Protein AF-A0A078GWY7-F1 (afdb_monomer_lite)

Foldseek 3Di:
DLKDWAKAACVVNNRLDIDIDIFAGDPHNVQNVVCRVPVVVVVVVCVVVCPDPPPPQPDDDPLQCQQVVLVWHWDADPNAIAINVHHRDQEGGDPPVCCSRHHPDDGDDDDDDDPVCFKDKDKDVLQPVQAPPVRLCVLQVVLSPDDDPVSNVVSQVVSNVNSVVSPRPGDMDMDMGGNVSND

pLDDT: mean 90.13, std 12.3, range [44.22, 98.56]

Radius of gyration: 18.03 Å; chains: 1; bounding box: 41×31×51 Å

Organism: Brassica napus (NCBI:txid3708)

Sequence (183 aa):
MEDRFSAITNLEGDRKHAIFGVYDGHGGVNASEFAAKNLDKNVLKEVVDAAFLKGKDRGRHDERTRIETTGGYVDTFRGVWRIQGSLAVSRGIGDAHFKKWVIAEPETKTLRIDEEHEFLILASDGLWDKVSNQEAVDIARPFCLGDEKNTLLLACKKLVNLSVSRGSSDDISVMLIPLRQFI

InterPro domains:
  IPR000222 PPM-type phosphatase, divalent cation binding [PS01032] (19-27)
  IPR001932 PPM-type phosphatase-like domain [PF00481] (61-172)
  IPR001932 PPM-type phosphatase-like domain [PS51746] (1-179)
  IPR001932 PPM-type phosphatase-like domain [SM00332] (1-177)
  IPR001932 PPM-type phosphatase-like domain [cd00143] (1-179)
  IPR015655 Protein phosphatase 2C [PTHR47992] (60-178)
  IPR036457 PPM-type phosphatase-like domain superfamily [G3DSA:3.60.40.10] (1-58)
  IPR036457 PPM-type phosphatase-like domain superfamily [G3DSA:3.60.40.10] (59-182)
  IPR036457 PPM-type phosphatase-like domain superfamily [SSF81606] (1-180)

Structure (mmCIF, N/CA/C/O backbone):
data_AF-A0A078GWY7-F1
#
_entry.id   AF-A0A078GWY7-F1
#
loop_
_atom_site.group_PDB
_atom_site.id
_atom_site.type_symbol
_atom_site.label_atom_id
_atom_site.label_alt_id
_atom_site.label_comp_id
_atom_site.label_asym_id
_atom_site.label_entity_id
_atom_site.label_seq_id
_atom_site.pdbx_PDB_ins_code
_atom_site.Cartn_x
_atom_site.Cartn_y
_atom_site.Cartn_z
_atom_site.occupancy
_atom_site.B_iso_or_equiv
_atom_site.auth_seq_id
_atom_site.auth_comp_id
_atom_site.auth_asym_id
_atom_site.auth_atom_id
_atom_site.pdbx_PDB_model_num
ATOM 1 N N . MET A 1 1 ? 13.930 6.062 4.180 1.00 88.56 1 MET A N 1
ATOM 2 C CA . MET A 1 1 ? 12.563 6.501 4.504 1.00 88.56 1 MET A CA 1
ATOM 3 C C . MET A 1 1 ? 11.921 7.303 3.387 1.00 88.56 1 MET A C 1
ATOM 5 O O . MET A 1 1 ? 11.763 8.525 3.464 1.00 88.56 1 MET A O 1
ATOM 9 N N . GLU A 1 2 ? 11.534 6.571 2.347 1.00 97.12 2 GLU A N 1
ATOM 10 C CA . GLU A 1 2 ? 10.701 7.005 1.224 1.00 97.12 2 GLU A CA 1
ATOM 11 C C . GLU A 1 2 ? 9.212 6.744 1.484 1.00 97.12 2 GLU A C 1
ATOM 13 O O . GLU A 1 2 ? 8.376 7.492 0.977 1.00 97.12 2 GLU A O 1
ATOM 18 N N . ASP A 1 3 ? 8.896 5.809 2.383 1.00 98.19 3 ASP A N 1
ATOM 19 C CA . ASP A 1 3 ? 7.555 5.580 2.918 1.00 98.19 3 ASP A CA 1
ATOM 20 C C . ASP A 1 3 ? 6.886 6.849 3.459 1.00 98.19 3 ASP A C 1
ATOM 22 O O . ASP A 1 3 ? 7.496 7.669 4.160 1.00 98.19 3 ASP A O 1
ATOM 26 N N . ARG A 1 4 ? 5.587 6.988 3.199 1.00 98.25 4 ARG A N 1
ATOM 27 C CA . ARG A 1 4 ? 4.709 7.998 3.807 1.00 98.25 4 ARG A CA 1
ATOM 28 C C . ARG A 1 4 ? 3.393 7.361 4.237 1.00 98.25 4 ARG A C 1
ATOM 30 O O . ARG A 1 4 ? 3.031 6.276 3.800 1.00 98.25 4 ARG A O 1
ATOM 37 N N . PHE A 1 5 ? 2.638 8.060 5.073 1.00 97.50 5 PHE A N 1
ATOM 38 C CA . PHE A 1 5 ? 1.294 7.646 5.465 1.00 97.50 5 PHE A CA 1
ATOM 39 C C . PHE A 1 5 ? 0.380 8.862 5.622 1.00 97.50 5 PHE A C 1
ATOM 41 O O . PHE A 1 5 ? 0.848 9.984 5.824 1.00 97.50 5 PHE A O 1
ATOM 48 N N . SER A 1 6 ? -0.928 8.635 5.552 1.00 97.06 6 SER A N 1
ATOM 49 C CA . SER A 1 6 ? -1.950 9.621 5.899 1.00 97.06 6 SER A CA 1
ATOM 50 C C . SER A 1 6 ? -3.095 8.954 6.658 1.00 97.06 6 SER A C 1
ATOM 52 O O . SER A 1 6 ? -3.432 7.796 6.418 1.00 97.06 6 SER A O 1
ATOM 54 N N . ALA A 1 7 ? -3.672 9.675 7.615 1.00 94.94 7 ALA A N 1
ATOM 55 C CA . ALA A 1 7 ? -4.820 9.220 8.386 1.00 94.94 7 ALA A CA 1
ATOM 56 C C . ALA A 1 7 ? -5.719 10.419 8.684 1.00 94.94 7 ALA A C 1
ATOM 58 O O . ALA A 1 7 ? -5.307 11.361 9.362 1.00 94.94 7 ALA A O 1
ATOM 59 N N . ILE A 1 8 ? -6.938 10.378 8.164 1.00 92.69 8 ILE A N 1
ATOM 60 C CA . ILE A 1 8 ? -7.966 11.396 8.356 1.00 92.69 8 ILE A CA 1
ATOM 61 C C . ILE A 1 8 ? -9.169 10.690 8.938 1.00 92.69 8 ILE A C 1
ATOM 63 O O . ILE A 1 8 ? -9.741 9.801 8.317 1.00 92.69 8 ILE A O 1
ATOM 67 N N . THR A 1 9 ? -9.539 11.078 10.146 1.00 91.25 9 THR A N 1
ATOM 68 C CA . THR A 1 9 ? -10.716 10.568 10.842 1.00 91.25 9 THR A CA 1
ATOM 69 C C . THR A 1 9 ? -11.723 11.692 11.014 1.00 91.25 9 THR A C 1
ATOM 71 O O . THR A 1 9 ? -11.363 12.868 10.923 1.00 91.25 9 THR A O 1
ATOM 74 N N . ASN A 1 10 ? -12.979 11.340 11.296 1.00 87.50 10 ASN A N 1
ATOM 75 C CA . ASN A 1 10 ? -14.046 12.319 11.500 1.00 87.50 10 ASN A CA 1
ATOM 76 C C . ASN A 1 10 ? -14.241 13.233 10.278 1.00 87.50 10 ASN A C 1
ATOM 78 O O . ASN A 1 10 ? -14.319 14.461 10.393 1.00 87.50 10 ASN A O 1
ATOM 82 N N . LEU A 1 11 ? -14.245 12.616 9.100 1.00 85.56 11 LEU A N 1
ATOM 83 C CA . LEU A 1 11 ? -14.377 13.305 7.830 1.00 85.56 11 LEU A CA 1
ATOM 84 C C . LEU A 1 11 ? -15.707 14.072 7.779 1.00 85.56 11 LEU A C 1
ATOM 86 O O . LEU A 1 11 ? -16.753 13.512 8.090 1.00 85.56 11 LEU A O 1
ATOM 90 N N . GLU A 1 12 ? -15.655 15.358 7.417 1.00 83.44 12 GLU A N 1
ATOM 91 C CA . GLU A 1 12 ? -16.827 16.254 7.377 1.00 83.44 12 GLU A CA 1
ATOM 92 C C . GLU A 1 12 ? -17.644 16.286 8.688 1.00 83.44 12 GLU A C 1
ATOM 94 O O . GLU A 1 12 ? -18.817 16.648 8.703 1.00 83.44 12 GLU A O 1
ATOM 99 N N . GLY A 1 13 ? -17.016 15.947 9.822 1.00 84.75 13 GLY A N 1
ATOM 100 C CA . GLY A 1 13 ? -17.676 15.890 11.128 1.00 84.75 13 GLY A CA 1
ATOM 101 C C . GLY A 1 13 ? -18.350 14.553 11.451 1.00 84.75 13 GLY A C 1
ATOM 102 O O . GLY A 1 13 ? -18.906 14.422 12.543 1.00 84.75 13 GLY A O 1
ATOM 103 N N . ASP A 1 14 ? -18.279 13.565 10.556 1.00 85.94 14 ASP A N 1
ATOM 104 C CA . ASP A 1 14 ? -18.816 12.227 10.780 1.00 85.94 14 ASP A CA 1
ATOM 105 C C . ASP A 1 14 ? -17.722 11.249 11.223 1.00 85.94 14 ASP A C 1
ATOM 107 O O . ASP A 1 14 ? -16.815 10.884 10.471 1.00 85.94 14 ASP A O 1
ATOM 111 N N . ARG A 1 15 ? -17.838 10.769 12.464 1.00 87.19 15 AR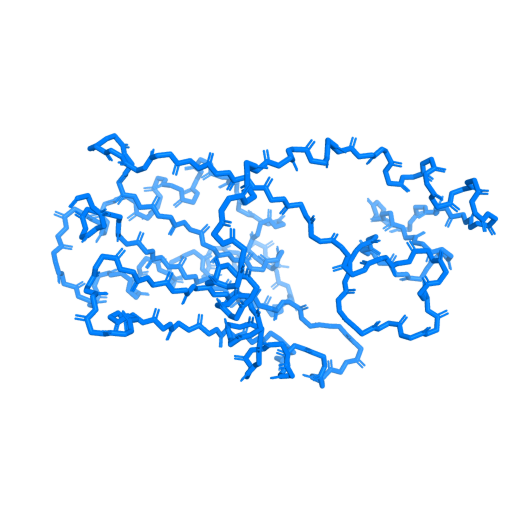G A N 1
ATOM 112 C CA . ARG A 1 15 ? -16.912 9.800 13.067 1.00 87.19 15 ARG A CA 1
ATOM 113 C C . ARG A 1 15 ? -16.925 8.439 12.375 1.00 87.19 15 ARG A C 1
ATOM 115 O O . ARG A 1 15 ? -15.960 7.696 12.540 1.00 87.19 15 ARG A O 1
ATOM 122 N N . LYS A 1 16 ? -17.971 8.126 11.604 1.00 88.44 16 LY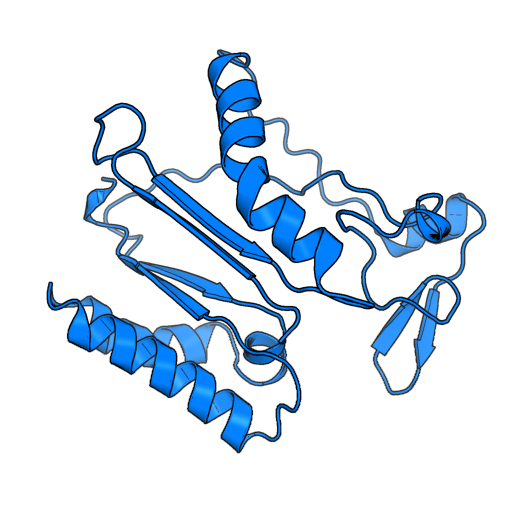S A N 1
ATOM 123 C CA . LYS A 1 16 ? -18.069 6.896 10.811 1.00 88.44 16 LYS A CA 1
ATOM 124 C C . LYS A 1 16 ? -17.342 6.982 9.467 1.00 88.44 16 LYS A C 1
ATOM 126 O O . LYS A 1 16 ? -17.196 5.963 8.799 1.00 88.44 16 LYS A O 1
ATOM 131 N N . HIS A 1 17 ? -16.837 8.155 9.087 1.00 89.62 17 HIS A N 1
ATOM 132 C CA . HIS A 1 17 ? -16.083 8.339 7.854 1.00 89.62 17 HIS A CA 1
ATOM 133 C C . HIS A 1 17 ? -14.611 8.665 8.139 1.00 89.62 17 HIS A C 1
ATOM 135 O O . HIS A 1 17 ? -14.271 9.563 8.919 1.00 89.62 17 HIS A O 1
ATOM 141 N N . ALA A 1 18 ? -13.717 7.916 7.494 1.00 92.94 18 ALA A N 1
ATOM 142 C CA . ALA A 1 18 ? -12.274 8.075 7.613 1.00 92.94 18 ALA A CA 1
ATOM 143 C C . ALA A 1 18 ? -11.552 7.613 6.339 1.00 92.94 18 ALA A C 1
ATOM 145 O O . ALA A 1 18 ? -12.050 6.758 5.607 1.00 92.94 18 ALA A O 1
ATOM 146 N N . ILE A 1 19 ? -10.359 8.160 6.103 1.00 94.38 19 ILE A N 1
ATOM 147 C CA . ILE A 1 19 ? -9.435 7.745 5.045 1.00 94.38 19 ILE A CA 1
ATOM 148 C C . ILE A 1 19 ? -8.078 7.451 5.668 1.00 94.38 19 ILE A C 1
ATOM 150 O O . ILE A 1 19 ? -7.529 8.259 6.416 1.00 94.38 19 ILE A O 1
ATOM 154 N N . PHE A 1 20 ? -7.519 6.303 5.306 1.00 96.25 20 PHE A N 1
ATOM 155 C CA . PHE A 1 20 ? -6.205 5.851 5.734 1.00 96.25 20 PHE A CA 1
ATOM 156 C C . PHE A 1 20 ? -5.383 5.469 4.504 1.00 96.25 20 PHE A C 1
ATOM 158 O O . PHE A 1 20 ? -5.920 4.885 3.563 1.00 96.25 20 PHE A O 1
ATOM 165 N N . GLY A 1 21 ? -4.091 5.786 4.506 1.00 97.19 21 GLY A N 1
ATOM 166 C CA . GLY A 1 21 ? -3.184 5.467 3.409 1.00 97.19 21 GLY A CA 1
ATOM 167 C C . GLY A 1 21 ? -1.768 5.188 3.896 1.00 97.19 21 GLY A C 1
ATOM 168 O O . GLY A 1 21 ? -1.261 5.879 4.780 1.00 97.19 21 GLY A O 1
ATOM 169 N N . VAL A 1 22 ? -1.136 4.184 3.292 1.00 98.19 22 VAL A N 1
ATOM 170 C CA . VAL A 1 22 ? 0.303 3.908 3.366 1.00 98.19 22 VAL A CA 1
ATOM 171 C C . VAL A 1 22 ? 0.835 4.007 1.939 1.00 98.19 22 VAL A C 1
ATOM 173 O O . VAL A 1 22 ? 0.213 3.486 1.015 1.00 98.19 22 VAL A O 1
ATOM 176 N N . TYR A 1 23 ? 1.937 4.726 1.760 1.00 97.94 23 TYR A N 1
ATOM 177 C CA . TYR A 1 23 ? 2.515 5.052 0.462 1.00 97.94 23 TYR A CA 1
ATOM 178 C C . TYR A 1 23 ? 3.968 4.613 0.457 1.00 97.94 23 TYR A C 1
ATOM 180 O O . TYR A 1 23 ? 4.822 5.303 1.012 1.00 97.94 23 TYR A O 1
ATOM 188 N N . ASP A 1 24 ? 4.199 3.472 -0.171 1.00 98.12 24 ASP A N 1
ATOM 189 C CA . ASP A 1 24 ? 5.514 2.891 -0.394 1.00 98.12 24 ASP A CA 1
ATOM 190 C C . ASP A 1 24 ? 6.205 3.636 -1.543 1.00 98.12 24 ASP A C 1
ATOM 192 O O . ASP A 1 24 ? 5.657 3.747 -2.646 1.00 98.12 24 ASP A O 1
ATOM 196 N N . GLY A 1 25 ? 7.317 4.298 -1.236 1.00 97.44 25 GLY A N 1
ATOM 197 C CA . GLY A 1 25 ? 8.007 5.187 -2.166 1.00 97.44 25 GLY A CA 1
ATOM 198 C C . GLY A 1 25 ? 9.242 4.524 -2.754 1.00 97.44 25 GLY A C 1
ATOM 199 O O . GLY A 1 25 ? 9.986 3.873 -2.035 1.00 97.44 25 GLY A O 1
ATOM 200 N N . HIS A 1 26 ? 9.514 4.764 -4.038 1.00 95.81 26 HIS A N 1
ATOM 201 C CA . HIS A 1 26 ? 10.753 4.325 -4.677 1.00 95.81 26 HIS A CA 1
ATOM 202 C C . HIS A 1 26 ? 11.370 5.423 -5.547 1.00 95.81 26 HIS A C 1
ATOM 204 O O . HIS A 1 26 ? 10.675 6.205 -6.201 1.00 95.81 26 HIS A O 1
ATOM 210 N N . GLY A 1 27 ? 12.703 5.444 -5.619 1.00 94.94 27 GLY A N 1
ATOM 211 C CA . GLY A 1 27 ? 13.440 6.358 -6.499 1.00 94.94 27 GLY A CA 1
ATOM 212 C C . GLY A 1 27 ? 13.347 7.827 -6.069 1.00 94.94 27 GLY A C 1
ATOM 213 O O . GLY A 1 27 ? 13.483 8.725 -6.905 1.00 94.94 27 GLY A O 1
ATOM 214 N N . GLY A 1 28 ? 13.112 8.071 -4.780 1.00 96.44 28 GLY A N 1
ATOM 215 C CA . GLY A 1 28 ? 12.915 9.385 -4.181 1.00 96.44 28 GLY A CA 1
ATOM 216 C C . GLY A 1 28 ? 11.569 9.519 -3.464 1.00 96.44 28 GLY A C 1
ATOM 217 O O . GLY A 1 28 ? 10.588 8.844 -3.753 1.00 96.44 28 GLY A O 1
ATOM 218 N N . VAL A 1 29 ? 11.485 10.494 -2.558 1.00 97.62 29 VAL A N 1
ATOM 219 C CA . VAL A 1 29 ? 10.317 10.680 -1.674 1.00 97.62 29 VAL A CA 1
ATOM 220 C C . VAL A 1 29 ? 9.145 11.444 -2.304 1.00 97.62 29 VAL A C 1
ATOM 222 O O . VAL A 1 29 ? 8.071 11.546 -1.717 1.00 97.62 29 VAL A O 1
ATOM 225 N N . ASN A 1 30 ? 9.344 12.046 -3.478 1.00 97.75 30 ASN A N 1
ATOM 226 C CA . ASN A 1 30 ? 8.423 13.057 -4.008 1.00 97.75 30 ASN A CA 1
ATOM 227 C C . ASN A 1 30 ? 7.030 12.491 -4.323 1.00 97.75 30 ASN A C 1
ATOM 229 O O . ASN A 1 30 ? 6.027 13.157 -4.067 1.00 97.75 30 ASN A O 1
ATOM 233 N N . ALA A 1 31 ? 6.956 11.281 -4.887 1.00 97.25 31 ALA A N 1
ATOM 234 C CA . ALA A 1 31 ? 5.685 10.671 -5.274 1.00 97.25 31 ALA A CA 1
ATOM 235 C C . ALA A 1 31 ? 4.858 10.254 -4.048 1.00 97.25 31 ALA A C 1
ATOM 237 O O . ALA A 1 31 ? 3.682 10.612 -3.961 1.00 97.25 31 ALA A O 1
ATOM 238 N N . SER A 1 32 ? 5.478 9.567 -3.083 1.00 98.12 32 SER A N 1
ATOM 239 C CA . SER A 1 32 ? 4.829 9.154 -1.833 1.00 98.12 32 SER A CA 1
ATOM 240 C C . SER A 1 32 ? 4.417 10.362 -0.986 1.00 98.12 32 SER A C 1
ATOM 242 O O . SER A 1 32 ? 3.314 10.392 -0.441 1.00 98.12 32 SER A O 1
ATOM 244 N N . GLU A 1 33 ? 5.241 11.414 -0.931 1.00 98.19 33 GLU A N 1
ATOM 245 C CA . GLU A 1 33 ? 4.914 12.651 -0.217 1.00 98.19 33 GLU A CA 1
ATOM 246 C C . GLU A 1 33 ? 3.768 13.423 -0.877 1.00 98.19 33 GLU A C 1
ATOM 248 O O . GLU A 1 33 ? 2.878 13.925 -0.184 1.00 98.19 33 GLU A O 1
ATOM 253 N N . PHE A 1 34 ? 3.749 13.503 -2.209 1.00 97.56 34 PHE A N 1
ATOM 254 C CA . PHE A 1 34 ? 2.635 14.112 -2.928 1.00 97.56 34 PHE A CA 1
ATOM 255 C C . PHE A 1 34 ? 1.340 13.316 -2.727 1.00 97.56 34 PHE A C 1
ATOM 257 O O . PHE A 1 34 ? 0.297 13.920 -2.470 1.00 97.56 34 PHE A O 1
ATOM 264 N N . ALA A 1 35 ? 1.397 11.983 -2.798 1.00 97.50 35 ALA A N 1
ATOM 265 C CA . ALA A 1 35 ? 0.241 11.120 -2.579 1.00 97.50 35 ALA A CA 1
ATOM 266 C C . ALA A 1 35 ? -0.322 11.285 -1.158 1.00 97.50 35 ALA A C 1
ATOM 268 O O . ALA A 1 35 ? -1.509 11.565 -1.007 1.00 97.50 35 AL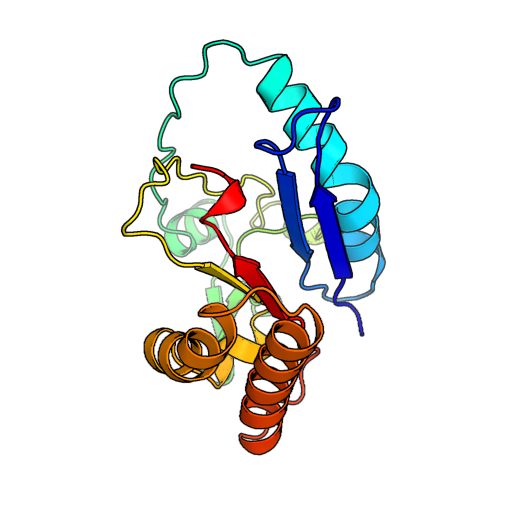A A O 1
ATOM 269 N N . ALA A 1 36 ? 0.531 11.252 -0.130 1.00 97.38 36 ALA A N 1
ATOM 270 C CA . ALA A 1 36 ? 0.113 11.403 1.264 1.00 97.38 36 ALA A CA 1
ATOM 271 C C . ALA A 1 36 ? -0.573 12.744 1.580 1.00 97.38 36 ALA A C 1
ATOM 273 O O . ALA A 1 36 ? -1.394 12.810 2.492 1.00 97.38 36 ALA A O 1
ATOM 274 N N . LYS A 1 37 ? -0.248 13.812 0.840 1.00 96.75 37 LYS A N 1
ATOM 275 C CA . LYS A 1 37 ? -0.808 15.161 1.050 1.00 96.75 37 LYS A CA 1
ATOM 276 C C . LYS A 1 37 ? -2.102 15.446 0.277 1.00 96.75 37 LYS A C 1
ATOM 278 O O . LYS A 1 37 ? -2.770 16.445 0.583 1.00 96.75 37 LYS A O 1
ATOM 283 N N . ASN A 1 38 ? -2.384 14.671 -0.773 1.00 95.94 38 ASN A N 1
ATOM 284 C CA . ASN A 1 38 ? -3.399 15.028 -1.769 1.00 95.94 38 ASN A CA 1
ATOM 285 C C . ASN A 1 38 ? -4.365 13.897 -2.139 1.00 95.94 38 ASN A C 1
ATOM 287 O O . ASN A 1 38 ? -5.458 14.195 -2.623 1.00 95.94 38 ASN A O 1
ATOM 291 N N . LEU A 1 39 ? -3.981 12.623 -1.994 1.00 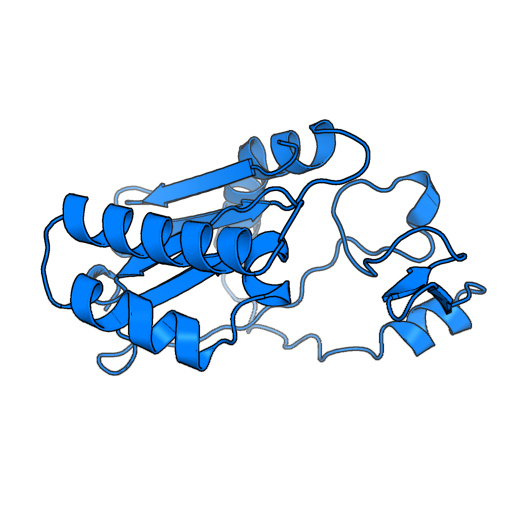94.12 39 LEU A N 1
ATOM 292 C CA . LEU A 1 39 ? -4.796 11.519 -2.502 1.00 94.12 39 LEU A CA 1
ATOM 293 C C . LEU A 1 39 ? -6.126 11.405 -1.758 1.00 94.12 39 LEU A C 1
ATOM 295 O O . LEU A 1 39 ? -7.151 11.194 -2.390 1.00 94.12 39 LEU A O 1
ATOM 299 N N . ASP A 1 40 ? -6.113 11.618 -0.448 1.00 91.19 40 ASP A N 1
ATOM 300 C CA . ASP A 1 40 ? -7.295 11.738 0.400 1.00 91.19 40 ASP A CA 1
ATOM 301 C C . ASP A 1 40 ? -8.320 12.722 -0.184 1.00 91.19 40 ASP A C 1
ATOM 303 O O . ASP A 1 40 ? -9.458 12.346 -0.443 1.00 91.19 40 ASP A O 1
ATOM 307 N N . LYS A 1 41 ? -7.904 13.956 -0.486 1.00 89.81 41 LYS A N 1
ATOM 308 C CA . LYS A 1 41 ? -8.784 15.009 -1.020 1.00 89.81 41 LYS A CA 1
ATOM 309 C C . LYS A 1 41 ? -9.310 14.658 -2.403 1.00 89.81 41 LYS A C 1
ATOM 311 O O . LYS A 1 41 ? -10.471 14.922 -2.702 1.00 89.81 41 LYS A O 1
ATOM 316 N N . ASN A 1 42 ? -8.462 14.066 -3.240 1.00 90.56 42 ASN A N 1
ATOM 317 C CA . ASN A 1 42 ? -8.838 13.668 -4.592 1.00 90.56 42 ASN A CA 1
ATOM 318 C C . ASN A 1 42 ? -9.849 12.518 -4.567 1.00 90.56 42 ASN A C 1
ATOM 320 O O . ASN A 1 42 ? -10.846 12.577 -5.276 1.00 90.56 42 ASN A O 1
ATOM 324 N N . VAL A 1 43 ? -9.627 11.507 -3.721 1.00 88.00 43 VAL A N 1
ATOM 325 C CA . VAL A 1 43 ? -10.564 10.393 -3.533 1.00 88.00 43 VAL A CA 1
ATOM 326 C C . VAL A 1 43 ? -11.887 10.903 -2.982 1.00 88.00 43 VAL A C 1
ATOM 328 O O . VAL A 1 43 ? -12.929 10.527 -3.498 1.00 88.00 43 VAL A O 1
ATOM 331 N N . LEU A 1 44 ? -11.864 11.787 -1.983 1.00 84.38 44 LEU A N 1
ATOM 332 C CA . LEU A 1 44 ? -13.080 12.386 -1.431 1.00 84.38 44 LEU A CA 1
ATOM 333 C C . LEU A 1 44 ? -13.879 13.125 -2.480 1.00 84.38 44 LEU A C 1
ATOM 335 O O . LEU A 1 44 ? -15.073 12.887 -2.609 1.00 84.38 44 LEU A O 1
ATOM 339 N N . LYS A 1 45 ? -13.210 13.986 -3.245 1.00 83.94 45 LYS A N 1
ATOM 340 C CA . LYS A 1 45 ? -13.846 14.721 -4.325 1.00 83.94 45 LYS A CA 1
ATOM 341 C C . LYS A 1 45 ? -14.507 13.764 -5.314 1.00 83.94 45 LYS A C 1
ATOM 343 O O . LYS A 1 45 ? -15.685 13.917 -5.590 1.00 83.94 45 LYS A O 1
ATOM 348 N N . GLU A 1 46 ? -13.790 12.741 -5.774 1.00 80.44 46 GLU A N 1
ATOM 349 C CA . GLU A 1 46 ? -14.342 11.757 -6.709 1.00 80.44 46 GLU A CA 1
ATOM 350 C C . GLU A 1 46 ? -15.488 10.941 -6.098 1.00 80.44 46 GLU A C 1
ATOM 352 O O . GLU A 1 46 ? -16.472 10.693 -6.776 1.00 80.44 46 GLU A O 1
ATOM 357 N N . VAL A 1 47 ? -15.412 10.537 -4.828 1.00 74.62 47 VAL A N 1
ATOM 358 C CA . VAL A 1 47 ? -16.465 9.747 -4.164 1.00 74.62 47 VAL A CA 1
ATOM 359 C C . VAL A 1 47 ? -17.717 10.587 -3.883 1.00 74.62 47 VAL A C 1
ATOM 361 O O . VAL A 1 47 ? -18.828 10.081 -4.033 1.00 74.62 47 VAL A O 1
ATOM 364 N N . VAL A 1 48 ? -17.551 11.860 -3.509 1.00 67.94 48 VAL A N 1
ATOM 365 C CA . VAL A 1 48 ? -18.649 12.815 -3.278 1.00 67.94 48 VAL A CA 1
ATOM 366 C C . VAL A 1 48 ? -19.297 13.228 -4.602 1.00 67.94 48 VAL A C 1
ATOM 368 O O . VAL A 1 48 ? -20.525 13.225 -4.707 1.00 67.94 48 VAL A O 1
ATOM 371 N N . ASP A 1 49 ? -18.494 13.512 -5.630 1.00 60.84 49 ASP A N 1
ATOM 372 C CA . ASP A 1 49 ? -18.976 13.849 -6.975 1.00 60.84 49 ASP A CA 1
ATOM 373 C C . ASP A 1 49 ? -19.626 12.625 -7.657 1.00 60.84 49 ASP A C 1
ATOM 375 O O . ASP A 1 49 ? -20.569 12.766 -8.440 1.00 60.84 49 ASP A O 1
ATOM 379 N N . ALA A 1 50 ? -19.183 11.407 -7.322 1.00 54.94 50 ALA A N 1
ATOM 380 C CA . ALA A 1 50 ? -19.704 10.142 -7.837 1.00 54.94 50 ALA A CA 1
ATOM 381 C C . ALA A 1 50 ? -20.827 9.523 -6.991 1.00 54.94 50 ALA A C 1
ATOM 383 O O . ALA A 1 50 ? -20.926 8.289 -6.902 1.00 54.94 50 ALA A O 1
ATOM 384 N N . ALA A 1 51 ? -21.729 10.340 -6.436 1.00 44.94 51 ALA A N 1
ATOM 385 C CA . ALA A 1 51 ? -23.049 9.846 -6.057 1.00 44.94 51 ALA A CA 1
ATOM 386 C C . ALA A 1 51 ? -23.594 8.999 -7.231 1.00 44.94 51 ALA A C 1
ATOM 388 O O . ALA A 1 51 ? -23.853 9.535 -8.303 1.00 44.94 51 ALA A O 1
ATOM 389 N N . PHE A 1 52 ? -23.711 7.676 -7.040 1.00 44.91 52 PHE A N 1
ATOM 390 C CA . PHE A 1 52 ? -24.097 6.643 -8.026 1.00 44.91 52 PHE A CA 1
ATOM 391 C C . PHE A 1 52 ? -23.043 5.905 -8.878 1.00 44.91 52 PHE A C 1
ATOM 393 O O . PHE A 1 52 ? -23.438 5.168 -9.788 1.00 44.91 52 PHE A O 1
ATOM 400 N N . LEU A 1 53 ? -21.744 5.903 -8.565 1.00 44.22 53 LEU A N 1
ATOM 401 C CA . LEU A 1 53 ? -20.904 4.817 -9.096 1.00 44.22 53 LEU A CA 1
ATOM 402 C C . LEU A 1 53 ? -21.118 3.543 -8.269 1.00 44.22 53 LEU A C 1
ATOM 404 O O . LEU A 1 53 ? -20.423 3.282 -7.292 1.00 44.22 53 LEU A O 1
ATOM 408 N N . LYS A 1 54 ? -22.079 2.708 -8.707 1.00 47.84 54 LYS A N 1
ATOM 409 C CA . LYS A 1 54 ? -22.019 1.254 -8.477 1.00 47.84 54 LYS A CA 1
ATOM 410 C C . LYS A 1 54 ? -20.570 0.853 -8.720 1.00 47.84 54 LYS A C 1
ATOM 412 O O . LYS A 1 54 ? -20.118 1.000 -9.856 1.00 47.84 54 LYS A O 1
ATOM 417 N N . GLY A 1 55 ? -19.865 0.423 -7.671 1.00 47.69 55 GLY A N 1
ATOM 418 C CA . GLY A 1 55 ? -18.477 -0.014 -7.746 1.00 47.69 55 GLY A CA 1
ATOM 419 C C . GLY A 1 55 ? -18.346 -1.009 -8.886 1.00 47.69 55 GLY A C 1
ATOM 420 O O . GLY A 1 55 ? -18.753 -2.164 -8.770 1.00 47.69 55 GLY A O 1
ATOM 421 N N . LYS A 1 56 ? -17.887 -0.527 -10.040 1.00 46.16 56 LYS A N 1
ATOM 422 C CA . LYS A 1 56 ? -17.614 -1.384 -11.174 1.00 46.16 56 LYS A CA 1
ATOM 423 C C . LYS A 1 56 ? -16.314 -2.043 -10.786 1.00 46.16 56 LYS A C 1
ATOM 425 O O . LYS A 1 56 ? -15.277 -1.397 -10.878 1.00 46.16 56 LYS A O 1
ATOM 430 N N . ASP A 1 57 ? -16.409 -3.268 -10.287 1.00 52.09 57 ASP A N 1
ATOM 431 C CA . ASP A 1 57 ? -15.268 -4.156 -10.136 1.00 52.09 57 ASP A CA 1
ATOM 432 C C . ASP A 1 57 ? -14.575 -4.210 -11.504 1.00 52.09 57 ASP A C 1
ATOM 434 O O . ASP A 1 57 ? -15.049 -4.841 -12.458 1.00 52.09 57 ASP A O 1
ATOM 438 N N . ARG A 1 58 ? -13.533 -3.389 -11.666 1.00 53.94 58 ARG A N 1
ATOM 439 C CA . ARG A 1 58 ? -12.693 -3.374 -12.859 1.00 53.94 58 ARG A CA 1
ATOM 440 C C . ARG A 1 58 ? -11.750 -4.540 -12.648 1.00 53.94 58 ARG A C 1
ATOM 442 O O . ARG A 1 58 ? -10.630 -4.345 -12.187 1.00 53.94 58 ARG A O 1
ATOM 449 N N . GLY A 1 59 ? -12.283 -5.736 -12.908 1.00 50.38 59 GLY A N 1
ATOM 450 C CA . GLY A 1 59 ? -11.656 -7.007 -12.580 1.00 50.38 59 GLY A CA 1
ATOM 451 C C . GLY A 1 59 ? -10.165 -7.020 -12.894 1.00 50.38 59 GLY A C 1
ATOM 452 O O . GLY A 1 59 ? -9.694 -6.388 -13.847 1.00 50.38 59 GLY A O 1
ATOM 453 N N . ARG A 1 60 ? -9.414 -7.734 -12.059 1.00 60.75 60 ARG A N 1
ATOM 454 C CA . ARG A 1 60 ? -7.959 -7.826 -12.138 1.00 60.75 60 ARG A CA 1
ATOM 455 C C . ARG A 1 60 ? -7.524 -8.261 -13.537 1.00 60.75 60 ARG A C 1
ATOM 457 O O . ARG A 1 60 ? -7.719 -9.406 -13.936 1.00 60.75 60 ARG A O 1
ATOM 464 N N . HIS A 1 61 ? -6.934 -7.333 -14.283 1.00 69.06 61 HIS A N 1
ATOM 465 C CA . HIS A 1 61 ? -6.276 -7.661 -15.538 1.00 69.06 61 HIS A CA 1
ATOM 466 C C . HIS A 1 61 ? -4.964 -8.372 -15.208 1.00 69.06 61 HIS A C 1
ATOM 468 O O . HIS A 1 61 ? -4.301 -8.031 -14.226 1.00 69.06 61 HIS A O 1
ATOM 474 N N . ASP A 1 62 ? -4.583 -9.356 -16.020 1.00 88.44 62 ASP A N 1
ATOM 475 C CA . ASP A 1 62 ? -3.255 -9.943 -15.901 1.00 88.44 62 ASP A CA 1
ATOM 476 C C . ASP A 1 62 ? -2.211 -8.875 -16.258 1.00 88.44 62 ASP A C 1
ATOM 478 O O . ASP A 1 62 ? -2.086 -8.440 -17.407 1.00 88.44 62 ASP A O 1
ATOM 482 N N . GLU A 1 63 ? -1.507 -8.390 -15.234 1.00 92.62 63 GLU A N 1
ATOM 483 C CA . GLU A 1 63 ? -0.588 -7.260 -15.354 1.00 92.62 63 GLU A CA 1
ATOM 484 C C . GLU A 1 63 ? 0.532 -7.564 -16.349 1.00 92.62 63 GLU A C 1
ATOM 486 O O . GLU A 1 63 ? 0.895 -6.700 -17.147 1.00 92.62 63 GLU A O 1
ATOM 491 N N . ARG A 1 64 ? 1.027 -8.808 -16.359 1.00 93.00 64 ARG A N 1
ATOM 492 C CA . ARG A 1 64 ? 2.066 -9.260 -17.285 1.00 93.00 64 ARG A CA 1
ATOM 493 C C . ARG A 1 64 ? 1.589 -9.176 -18.732 1.00 93.00 64 ARG A C 1
ATOM 495 O O . ARG A 1 64 ? 2.240 -8.521 -19.541 1.00 93.00 64 ARG A O 1
ATOM 502 N N . THR A 1 65 ? 0.424 -9.744 -19.032 1.00 94.00 65 THR A N 1
ATOM 503 C CA . THR A 1 65 ? -0.199 -9.692 -20.362 1.00 94.00 65 THR A CA 1
ATOM 504 C C . THR A 1 65 ? -0.397 -8.247 -20.822 1.00 94.00 65 THR A C 1
ATOM 506 O O . THR A 1 65 ? -0.083 -7.910 -21.966 1.00 94.00 65 THR A O 1
ATOM 509 N N . ARG A 1 66 ? -0.864 -7.357 -19.932 1.00 94.06 66 ARG A N 1
ATOM 510 C CA . ARG A 1 66 ? -1.044 -5.923 -20.225 1.00 94.06 66 ARG A CA 1
ATOM 511 C C . ARG A 1 66 ? 0.280 -5.241 -20.594 1.00 94.06 66 ARG A C 1
ATOM 513 O O . ARG A 1 66 ? 0.330 -4.454 -21.543 1.00 94.06 66 ARG A O 1
ATOM 520 N N . ILE A 1 67 ? 1.350 -5.533 -19.859 1.00 95.94 67 ILE A N 1
ATOM 521 C CA . ILE A 1 67 ? 2.683 -4.965 -20.100 1.00 95.94 67 ILE A CA 1
ATOM 522 C C . ILE A 1 67 ? 3.258 -5.488 -21.421 1.00 95.94 67 ILE A C 1
ATOM 524 O O . ILE A 1 67 ? 3.708 -4.696 -22.248 1.00 95.94 67 ILE A O 1
ATOM 528 N N . GLU A 1 68 ? 3.200 -6.798 -21.654 1.00 95.44 68 GLU A N 1
ATOM 529 C CA . GLU A 1 68 ? 3.751 -7.435 -22.855 1.00 95.44 68 GLU A CA 1
ATOM 530 C C . GLU A 1 68 ? 2.996 -7.004 -24.128 1.00 95.44 68 GLU A C 1
ATOM 532 O O . GLU A 1 68 ? 3.616 -6.637 -25.127 1.00 95.44 68 GLU A O 1
ATOM 537 N N . THR A 1 69 ? 1.662 -6.894 -24.072 1.00 94.94 69 THR A N 1
ATOM 538 C CA . THR A 1 69 ? 0.829 -6.450 -25.213 1.00 94.94 69 THR A CA 1
ATOM 539 C C . THR A 1 69 ? 1.082 -4.990 -25.606 1.00 94.94 69 THR A C 1
ATOM 541 O O . THR A 1 69 ? 0.906 -4.606 -26.760 1.00 94.94 69 THR A O 1
ATOM 544 N N . THR A 1 70 ? 1.547 -4.156 -24.673 1.00 94.25 70 THR A N 1
ATOM 545 C CA . THR A 1 70 ? 1.930 -2.758 -24.947 1.00 94.25 70 THR A CA 1
ATOM 546 C C . THR A 1 70 ? 3.408 -2.621 -25.352 1.00 94.25 70 THR A C 1
ATOM 548 O O . THR A 1 70 ? 3.967 -1.519 -25.384 1.00 94.25 70 THR A O 1
ATOM 551 N N . GLY A 1 71 ? 4.062 -3.734 -25.704 1.00 95.44 71 GLY A N 1
ATOM 552 C CA . GLY A 1 71 ? 5.458 -3.782 -26.142 1.00 95.44 71 GLY A CA 1
ATOM 553 C C . GLY A 1 71 ? 6.452 -3.598 -24.998 1.00 95.44 71 GLY A C 1
ATOM 554 O O . GLY A 1 71 ? 7.537 -3.056 -25.208 1.00 95.44 71 GLY A O 1
ATOM 555 N N . GLY A 1 72 ? 6.045 -3.936 -23.774 1.00 95.94 72 GLY A N 1
ATOM 556 C CA . GLY A 1 72 ? 6.940 -4.089 -22.635 1.00 95.94 72 GLY A CA 1
ATOM 557 C C . GLY A 1 72 ? 7.446 -5.518 -22.491 1.00 95.94 72 GLY A C 1
ATOM 558 O O . GLY A 1 72 ? 7.006 -6.414 -23.202 1.00 95.94 72 GLY A O 1
ATOM 559 N N . TYR A 1 73 ? 8.350 -5.739 -21.543 1.00 95.69 73 TYR A N 1
ATOM 560 C CA . TYR A 1 73 ? 8.695 -7.083 -21.091 1.00 95.69 73 TYR A CA 1
ATOM 561 C C . TYR A 1 73 ? 8.784 -7.118 -19.570 1.00 95.69 73 TYR A C 1
ATOM 563 O O . TYR A 1 73 ? 9.042 -6.094 -18.924 1.00 95.69 73 TYR A O 1
ATOM 571 N N . VAL A 1 74 ? 8.566 -8.306 -19.014 1.00 95.50 74 VAL A N 1
ATOM 572 C CA . VAL A 1 74 ? 8.753 -8.588 -17.595 1.00 95.50 74 VAL A CA 1
ATOM 573 C C . VAL A 1 74 ? 9.848 -9.636 -17.472 1.00 95.50 74 VAL A C 1
ATOM 575 O O . VAL A 1 74 ? 9.734 -10.718 -18.043 1.00 95.50 74 VAL A O 1
ATOM 578 N N . ASP A 1 75 ? 10.901 -9.301 -16.737 1.00 94.50 75 ASP A N 1
ATOM 579 C CA . ASP A 1 75 ? 12.036 -10.187 -16.488 1.00 94.50 75 ASP A CA 1
ATOM 580 C C . ASP A 1 75 ? 12.167 -10.481 -14.991 1.00 94.50 75 ASP A C 1
ATOM 582 O O . ASP A 1 75 ? 11.724 -9.695 -14.151 1.00 94.50 75 ASP A O 1
ATOM 586 N N . THR A 1 76 ? 12.746 -11.623 -14.641 1.00 93.38 76 THR A N 1
ATOM 587 C CA . THR A 1 76 ? 12.956 -12.019 -13.248 1.00 93.38 76 THR A CA 1
ATOM 588 C C . THR A 1 76 ? 14.417 -11.833 -12.869 1.00 93.38 76 THR A C 1
ATOM 590 O O . THR A 1 76 ? 15.296 -12.520 -13.381 1.00 93.38 76 THR A O 1
ATOM 593 N N . PHE A 1 77 ? 14.682 -10.976 -11.883 1.00 89.19 77 PHE A N 1
ATOM 594 C CA . PHE A 1 77 ? 16.018 -10.802 -11.318 1.00 89.19 77 PHE A CA 1
ATOM 595 C C . PHE A 1 77 ? 16.011 -11.130 -9.826 1.00 89.19 77 PHE A C 1
ATOM 597 O O . PHE A 1 77 ? 15.291 -10.504 -9.050 1.00 89.19 77 PHE A O 1
ATOM 604 N N . ARG A 1 78 ? 16.816 -12.125 -9.421 1.00 88.75 78 ARG A N 1
ATOM 605 C CA . ARG A 1 78 ? 16.894 -12.631 -8.032 1.00 88.75 78 ARG A CA 1
ATOM 606 C C . ARG A 1 78 ? 15.523 -12.993 -7.433 1.00 88.75 78 ARG A C 1
ATOM 608 O O . ARG A 1 78 ? 15.262 -12.723 -6.268 1.00 88.75 78 ARG A O 1
ATOM 615 N N . GLY A 1 79 ? 14.650 -13.596 -8.242 1.00 87.75 79 GLY A N 1
ATOM 616 C CA . GLY A 1 79 ? 13.305 -14.010 -7.823 1.00 87.75 79 GLY A CA 1
ATOM 617 C C . GLY A 1 79 ? 12.253 -12.895 -7.807 1.00 87.75 79 GLY A C 1
ATOM 618 O O . GLY A 1 79 ? 11.093 -13.185 -7.539 1.00 87.75 79 GLY A O 1
ATOM 619 N N . VAL A 1 80 ? 12.620 -11.652 -8.139 1.00 89.44 80 VAL A N 1
ATOM 620 C CA . VAL A 1 80 ? 11.697 -10.508 -8.212 1.00 89.44 80 VAL A CA 1
ATOM 621 C C . VAL A 1 80 ? 11.385 -10.189 -9.672 1.00 89.44 80 VAL A C 1
ATOM 623 O O . VAL A 1 80 ? 12.296 -10.046 -10.491 1.00 89.44 80 VAL A O 1
ATOM 626 N N . TRP A 1 81 ? 10.101 -10.072 -10.001 1.00 93.62 81 TRP A N 1
ATOM 627 C CA . TRP A 1 81 ? 9.630 -9.689 -11.333 1.00 93.62 81 TRP A CA 1
ATOM 628 C C . TRP A 1 81 ? 9.796 -8.188 -11.553 1.00 93.62 81 TRP A C 1
ATOM 630 O O . TRP A 1 81 ? 9.444 -7.394 -10.686 1.00 93.62 81 TRP A O 1
ATOM 640 N N . ARG A 1 82 ? 10.330 -7.793 -12.711 1.00 95.69 82 ARG A N 1
ATOM 641 C CA . ARG A 1 82 ? 10.638 -6.400 -13.033 1.00 95.69 82 ARG A CA 1
ATOM 642 C C . ARG A 1 82 ? 10.223 -6.029 -14.449 1.00 95.69 82 ARG A C 1
ATOM 644 O O . ARG A 1 82 ? 10.576 -6.701 -15.417 1.00 95.69 82 ARG A O 1
ATOM 651 N N . ILE A 1 83 ? 9.533 -4.904 -14.575 1.00 95.50 83 ILE A N 1
ATOM 652 C CA . ILE A 1 83 ? 9.178 -4.275 -15.846 1.00 95.50 83 ILE A CA 1
ATOM 653 C C . ILE A 1 83 ? 10.432 -3.670 -16.458 1.00 95.50 83 ILE A C 1
ATOM 655 O O . ILE A 1 83 ? 11.138 -2.902 -15.797 1.00 95.50 83 ILE A O 1
ATOM 659 N N . GLN A 1 84 ? 10.708 -4.012 -17.718 1.00 94.62 84 GLN A N 1
ATOM 660 C CA . GLN A 1 84 ? 11.932 -3.606 -18.418 1.00 94.62 84 GLN A CA 1
ATOM 661 C C . GLN A 1 84 ? 13.204 -3.945 -17.612 1.00 94.62 84 GLN A C 1
ATOM 663 O O . GLN A 1 84 ? 14.141 -3.147 -17.552 1.00 94.62 84 GLN A O 1
ATOM 668 N N . GLY A 1 85 ? 13.185 -5.059 -16.867 1.00 93.50 85 GLY A N 1
ATOM 669 C CA . GLY A 1 85 ? 14.276 -5.467 -15.971 1.00 93.50 85 GLY A CA 1
ATOM 670 C C . GLY A 1 85 ? 14.564 -4.505 -14.806 1.00 93.50 85 GLY A C 1
ATOM 671 O O . GLY A 1 85 ? 15.500 -4.732 -14.047 1.00 93.50 85 GLY A O 1
ATOM 672 N N . SER A 1 86 ? 13.767 -3.444 -14.636 1.00 93.31 86 SER A N 1
ATOM 673 C CA . SER A 1 86 ? 14.084 -2.316 -13.755 1.00 93.31 86 SER A CA 1
ATOM 674 C C . SER A 1 86 ? 13.125 -2.210 -12.568 1.00 93.31 86 SER A C 1
ATOM 676 O O . SER A 1 86 ? 13.551 -2.347 -11.420 1.00 93.31 86 SER A O 1
ATOM 678 N N . LEU A 1 87 ? 11.828 -2.010 -12.822 1.00 94.38 87 LEU A N 1
ATOM 679 C CA . LEU A 1 87 ? 10.853 -1.637 -11.791 1.00 94.38 87 LEU A CA 1
ATOM 680 C C . LEU A 1 87 ? 10.019 -2.835 -11.321 1.00 94.38 87 LEU A C 1
ATOM 682 O O . LEU A 1 87 ? 9.466 -3.547 -12.153 1.00 94.38 87 LEU A O 1
ATOM 686 N N . ALA A 1 88 ? 9.899 -3.039 -10.008 1.00 94.69 88 ALA A N 1
ATOM 687 C CA . ALA A 1 88 ? 9.238 -4.209 -9.413 1.00 94.69 88 ALA A CA 1
ATOM 688 C C . ALA A 1 88 ? 7.721 -4.050 -9.176 1.00 94.69 88 ALA A C 1
ATOM 690 O O . ALA A 1 88 ? 7.092 -4.931 -8.597 1.00 94.69 88 ALA A O 1
ATOM 691 N N . VAL A 1 89 ? 7.119 -2.958 -9.654 1.00 94.88 89 VAL A N 1
ATOM 692 C CA . VAL A 1 89 ? 5.680 -2.679 -9.537 1.00 94.88 89 VAL A CA 1
ATOM 693 C C . VAL A 1 89 ? 5.061 -2.413 -10.907 1.00 94.88 89 VAL A C 1
ATOM 695 O O . VAL A 1 89 ? 5.690 -1.818 -11.782 1.00 94.88 89 VAL A O 1
ATOM 698 N N . SER A 1 90 ? 3.816 -2.853 -11.108 1.00 94.75 90 SER A N 1
ATOM 699 C CA . SER A 1 90 ? 3.067 -2.652 -12.361 1.00 94.75 90 SER A CA 1
ATOM 700 C C . SER A 1 90 ? 2.070 -1.506 -12.328 1.00 94.75 90 SER A C 1
ATOM 702 O O . SER A 1 90 ? 1.584 -1.075 -13.382 1.00 94.75 90 SER A O 1
ATOM 704 N N . ARG A 1 91 ? 1.782 -0.996 -11.132 1.00 95.56 91 ARG A N 1
ATOM 705 C CA . ARG A 1 91 ? 0.917 0.152 -10.904 1.00 95.56 91 ARG A CA 1
ATOM 706 C C . ARG A 1 91 ? 1.552 1.070 -9.873 1.00 95.56 91 ARG A C 1
ATOM 708 O O . ARG A 1 91 ? 2.191 0.592 -8.945 1.00 95.56 91 ARG A O 1
ATOM 715 N N . GLY A 1 92 ? 1.375 2.373 -10.048 1.00 95.25 92 GLY A N 1
ATOM 716 C CA . GLY A 1 92 ? 1.994 3.368 -9.180 1.00 95.25 92 GLY A CA 1
ATOM 717 C C . GLY A 1 92 ? 1.675 4.802 -9.587 1.00 95.25 92 GLY A C 1
ATOM 718 O O . GLY A 1 92 ? 1.372 5.102 -10.750 1.00 95.25 92 GLY A O 1
ATOM 719 N N . ILE A 1 93 ? 1.747 5.709 -8.617 1.00 95.75 93 ILE A N 1
ATOM 720 C CA . ILE A 1 93 ? 1.727 7.159 -8.836 1.00 95.75 93 ILE A CA 1
ATOM 721 C C . ILE A 1 93 ? 3.176 7.610 -9.065 1.00 95.75 93 ILE A C 1
ATOM 723 O O . ILE A 1 93 ? 4.077 7.141 -8.386 1.00 95.75 93 ILE A O 1
ATOM 727 N N . GLY A 1 94 ? 3.417 8.520 -10.013 1.00 95.88 94 GLY A N 1
ATOM 728 C CA . GLY A 1 94 ? 4.782 8.881 -10.423 1.00 95.88 94 GLY A CA 1
ATOM 729 C C . GLY A 1 94 ? 5.259 8.052 -11.616 1.00 95.88 94 GLY A C 1
ATOM 730 O O . GLY A 1 94 ? 4.475 7.822 -12.533 1.00 95.88 94 GLY A O 1
ATOM 731 N N . ASP A 1 95 ? 6.527 7.639 -11.648 1.00 96.00 95 ASP A N 1
ATOM 732 C CA . ASP A 1 95 ? 7.090 6.789 -12.713 1.00 96.00 95 ASP A CA 1
ATOM 733 C C . ASP A 1 95 ? 6.855 7.304 -14.141 1.00 96.00 95 ASP A C 1
ATOM 735 O O . ASP A 1 95 ? 6.513 6.544 -15.048 1.00 96.00 95 ASP A O 1
ATOM 739 N N . ALA A 1 96 ? 7.026 8.614 -14.359 1.00 94.88 96 ALA A N 1
ATOM 740 C CA . ALA A 1 96 ? 6.718 9.277 -15.631 1.00 94.88 96 ALA A CA 1
ATOM 741 C C . ALA A 1 96 ? 7.326 8.553 -16.851 1.00 94.88 96 ALA A C 1
ATOM 743 O O . ALA A 1 96 ? 6.647 8.340 -17.855 1.00 94.88 96 ALA A O 1
ATOM 744 N N . HIS A 1 97 ? 8.578 8.099 -16.734 1.00 92.81 97 HIS A N 1
ATOM 745 C CA . HIS A 1 97 ? 9.293 7.377 -17.792 1.00 92.81 97 HIS A CA 1
ATOM 746 C C . HIS A 1 97 ? 8.756 5.962 -18.065 1.00 92.81 97 HIS A C 1
ATOM 748 O O . HIS A 1 97 ? 8.975 5.428 -19.149 1.00 92.81 97 HIS A O 1
ATOM 754 N N . PHE A 1 98 ? 8.029 5.365 -17.119 1.00 94.81 98 PHE A N 1
ATOM 755 C CA . PHE A 1 98 ? 7.447 4.029 -17.235 1.00 94.81 98 PHE A CA 1
ATOM 756 C C . PHE A 1 98 ? 5.936 4.051 -17.492 1.00 94.81 98 PHE A C 1
ATOM 758 O O . PHE A 1 98 ? 5.346 2.979 -17.612 1.00 94.81 98 PHE A O 1
ATOM 765 N N . LYS A 1 99 ? 5.290 5.221 -17.643 1.00 93.81 99 LYS A N 1
ATOM 766 C CA . LYS A 1 99 ? 3.820 5.334 -17.787 1.00 93.81 99 LYS A CA 1
ATOM 767 C C . LYS A 1 99 ? 3.203 4.595 -18.971 1.00 93.81 99 LYS A C 1
ATOM 769 O O . LYS A 1 99 ? 1.999 4.365 -18.979 1.00 93.81 99 LYS A O 1
ATOM 774 N N . LYS A 1 100 ? 4.016 4.159 -19.934 1.00 94.00 100 LYS A N 1
ATOM 775 C CA . LYS A 1 100 ? 3.576 3.221 -20.970 1.00 94.00 100 LYS A CA 1
ATOM 776 C C . LYS A 1 100 ? 3.129 1.867 -20.387 1.00 94.00 100 LYS A C 1
ATOM 778 O O . LYS A 1 100 ? 2.191 1.270 -20.901 1.00 94.00 100 LYS A O 1
ATOM 783 N N . TRP A 1 101 ? 3.783 1.398 -19.323 1.00 94.69 101 TRP A N 1
ATOM 784 C CA . TRP A 1 101 ? 3.578 0.076 -18.715 1.00 94.69 101 TRP A CA 1
ATOM 785 C C . TRP A 1 101 ? 3.083 0.145 -17.266 1.00 94.69 101 TRP A C 1
ATOM 787 O O . TRP A 1 101 ? 2.374 -0.758 -16.824 1.00 94.69 101 TRP A O 1
ATOM 797 N N . VAL A 1 102 ? 3.403 1.218 -16.542 1.00 95.12 102 VAL A N 1
ATOM 798 C CA . VAL A 1 102 ? 2.979 1.462 -15.159 1.00 95.12 102 VAL A CA 1
ATOM 799 C C . VAL A 1 102 ? 1.767 2.379 -15.153 1.00 95.12 102 VAL A C 1
ATOM 801 O O . VAL A 1 102 ? 1.873 3.571 -15.445 1.00 95.12 102 VAL A O 1
ATOM 804 N N . ILE A 1 1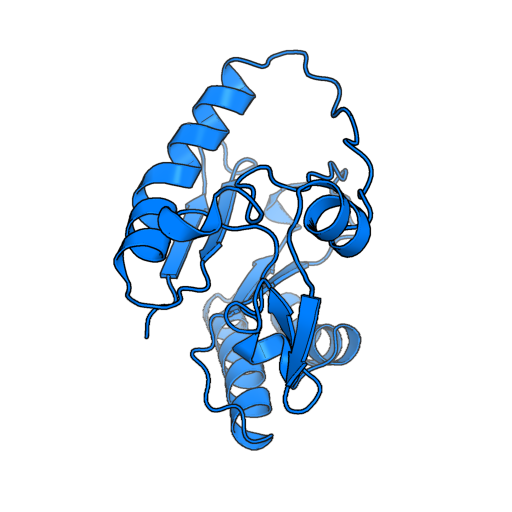03 ? 0.606 1.838 -14.798 1.00 94.69 103 ILE A N 1
ATOM 805 C CA . ILE A 1 103 ? -0.646 2.604 -14.751 1.00 94.69 103 ILE A CA 1
ATOM 806 C C . ILE A 1 103 ? -0.909 3.140 -13.340 1.00 94.69 103 ILE A C 1
ATOM 808 O O . ILE A 1 103 ? -0.497 2.540 -12.355 1.00 94.69 103 ILE A O 1
ATOM 812 N N . ALA A 1 104 ? -1.594 4.278 -13.233 1.00 93.81 104 ALA A N 1
ATOM 813 C CA . ALA A 1 104 ? -1.988 4.858 -11.942 1.00 93.81 104 ALA A CA 1
ATOM 814 C C . ALA A 1 104 ? -3.394 4.419 -11.491 1.00 93.81 104 ALA A C 1
ATOM 816 O O . ALA A 1 104 ? -3.894 4.898 -10.479 1.00 93.81 104 ALA A O 1
ATOM 817 N N . GLU A 1 105 ? -4.052 3.548 -12.260 1.00 90.69 105 GLU A N 1
ATOM 818 C CA . GLU A 1 105 ? -5.424 3.134 -11.989 1.00 90.69 105 GLU A CA 1
ATOM 819 C C . GLU A 1 105 ? -5.478 2.097 -10.852 1.00 90.69 105 GLU A C 1
ATOM 821 O O . GLU A 1 105 ? -4.888 1.014 -10.984 1.00 90.69 105 GLU A O 1
ATOM 826 N N . PRO A 1 106 ? -6.162 2.403 -9.733 1.00 90.75 106 PRO A N 1
ATOM 827 C CA . PRO A 1 106 ? -6.207 1.509 -8.586 1.00 90.75 106 PRO A CA 1
ATOM 828 C C . PRO A 1 106 ? -7.105 0.299 -8.851 1.00 90.75 106 PRO A C 1
ATOM 830 O O . PRO A 1 106 ? -8.016 0.335 -9.679 1.00 90.75 106 PRO A O 1
ATOM 833 N N . GLU A 1 107 ? -6.872 -0.772 -8.100 1.00 87.69 107 GLU A N 1
ATOM 834 C CA . GLU A 1 107 ? -7.897 -1.785 -7.859 1.00 87.69 107 GLU A CA 1
ATOM 835 C C . GLU A 1 107 ? -8.763 -1.320 -6.685 1.00 87.69 107 GLU A C 1
ATOM 837 O O . GLU A 1 107 ? -8.244 -0.809 -5.691 1.00 87.69 107 GLU A O 1
ATOM 842 N N . THR A 1 108 ? -10.083 -1.456 -6.802 1.00 86.56 108 THR A N 1
ATOM 843 C CA . THR A 1 108 ? -11.021 -1.013 -5.768 1.00 86.56 108 THR A CA 1
ATOM 844 C C . THR A 1 108 ? -11.958 -2.142 -5.378 1.00 86.56 108 THR A C 1
ATOM 846 O O . THR A 1 108 ? -12.429 -2.910 -6.215 1.00 86.56 108 THR A O 1
ATOM 849 N N . LYS A 1 109 ? -12.247 -2.234 -4.079 1.00 87.56 109 LYS A N 1
ATOM 850 C CA . LYS A 1 109 ? -13.203 -3.185 -3.520 1.00 87.56 109 LYS A CA 1
ATOM 851 C C . LYS A 1 109 ? -14.050 -2.482 -2.474 1.00 87.56 109 LYS A C 1
ATOM 853 O O . LYS A 1 109 ? -13.521 -1.776 -1.620 1.00 87.56 109 LYS A O 1
ATOM 858 N N . THR A 1 110 ? -15.357 -2.703 -2.525 1.00 88.94 110 THR A N 1
ATOM 859 C CA . THR A 1 110 ? -16.289 -2.218 -1.505 1.00 88.94 110 THR A CA 1
ATOM 860 C C . THR A 1 110 ? -16.713 -3.389 -0.636 1.00 88.94 110 THR A C 1
ATOM 862 O O . THR A 1 110 ? -17.184 -4.406 -1.142 1.00 88.94 110 THR A O 1
ATOM 865 N N . LEU A 1 111 ? -16.534 -3.242 0.672 1.00 90.12 111 LEU A N 1
ATOM 866 C CA . LEU A 1 111 ? -16.934 -4.220 1.674 1.00 90.12 111 LEU A CA 1
ATOM 867 C C . LEU A 1 111 ? -17.836 -3.529 2.690 1.00 90.12 111 LEU A C 1
ATOM 869 O O . LEU A 1 111 ? -17.576 -2.392 3.081 1.00 90.12 111 LEU A O 1
ATOM 873 N N . ARG A 1 112 ? -18.900 -4.216 3.108 1.00 92.25 112 ARG A N 1
ATOM 874 C CA . ARG A 1 112 ? -19.701 -3.779 4.248 1.00 92.25 112 ARG A CA 1
ATOM 875 C C . ARG A 1 112 ? -18.966 -4.197 5.515 1.00 92.25 112 ARG A C 1
ATOM 877 O O . ARG A 1 112 ? -18.673 -5.374 5.671 1.00 92.25 112 ARG A O 1
ATOM 884 N N . ILE A 1 113 ? -18.691 -3.234 6.387 1.00 92.31 113 ILE A N 1
ATOM 885 C CA . ILE A 1 113 ? -18.148 -3.501 7.718 1.00 92.31 113 ILE A CA 1
ATOM 886 C C . ILE A 1 113 ? -19.315 -3.938 8.610 1.00 92.31 113 ILE A C 1
ATOM 888 O O . ILE A 1 113 ? -20.372 -3.301 8.625 1.00 92.31 113 ILE A O 1
ATOM 892 N N . ASP A 1 114 ? -19.124 -5.039 9.319 1.00 94.06 114 ASP A N 1
ATOM 893 C CA . ASP A 1 114 ? -20.037 -5.578 10.323 1.00 94.06 114 ASP A CA 1
ATOM 894 C C . ASP A 1 114 ? -19.239 -6.030 11.556 1.00 94.06 114 ASP A C 1
ATOM 896 O O . ASP A 1 114 ? -18.029 -5.813 11.640 1.00 94.06 114 ASP A O 1
ATOM 900 N N . GLU A 1 115 ? -19.917 -6.632 12.529 1.00 92.69 115 GLU A N 1
ATOM 901 C CA . GLU A 1 115 ? -19.324 -7.033 13.809 1.00 92.69 115 GLU A CA 1
ATOM 902 C C . GLU A 1 115 ? -18.235 -8.113 13.682 1.00 92.69 115 GLU A C 1
ATOM 904 O O . GLU A 1 115 ? -17.435 -8.262 14.605 1.00 92.69 115 GLU A O 1
ATOM 909 N N . GLU A 1 116 ? -18.153 -8.831 12.554 1.00 92.44 116 GLU A N 1
ATOM 910 C CA . GLU A 1 116 ? -17.097 -9.822 12.297 1.00 92.44 116 GLU A CA 1
ATOM 911 C C . GLU A 1 116 ? -15.777 -9.163 11.854 1.00 92.44 116 GLU A C 1
ATOM 913 O O . GLU A 1 116 ? -14.707 -9.775 11.909 1.00 92.44 116 GLU A O 1
ATOM 918 N N . HIS A 1 117 ? -15.825 -7.894 11.442 1.00 93.38 117 HIS A N 1
ATOM 919 C CA . HIS A 1 117 ? -14.659 -7.127 11.026 1.00 93.38 117 HIS A CA 1
ATOM 920 C C . HIS A 1 117 ? -14.030 -6.419 12.235 1.00 93.38 117 HIS A C 1
ATOM 922 O O . HIS A 1 117 ? -14.406 -5.307 12.600 1.00 93.38 117 HIS A O 1
ATOM 928 N N . GLU A 1 118 ? -13.037 -7.058 12.858 1.00 93.19 118 GLU A N 1
ATOM 929 C CA . GLU A 1 118 ? -12.407 -6.557 14.090 1.00 93.19 118 GLU A CA 1
ATOM 930 C C . GLU A 1 118 ? -11.497 -5.333 13.842 1.00 93.19 118 GLU A C 1
ATOM 932 O O . GLU A 1 118 ? -11.606 -4.294 14.504 1.00 93.19 118 GLU A O 1
ATOM 937 N N . PHE A 1 119 ? -10.571 -5.450 12.888 1.00 95.25 119 PHE A N 1
ATOM 938 C CA . PHE A 1 119 ? -9.563 -4.436 12.576 1.00 95.25 119 PHE A CA 1
ATOM 939 C C . PHE A 1 119 ? -9.024 -4.593 11.146 1.00 95.25 119 PHE A C 1
ATOM 941 O O . PHE A 1 119 ? -9.158 -5.645 10.524 1.00 95.25 119 PHE A O 1
ATOM 948 N N . LEU A 1 120 ? -8.370 -3.546 10.643 1.00 96.12 120 LEU A N 1
ATOM 949 C CA . LEU A 1 120 ? -7.650 -3.519 9.371 1.00 96.12 120 LEU A CA 1
ATOM 950 C C . LEU A 1 120 ? -6.154 -3.274 9.617 1.00 96.12 120 LEU A C 1
ATOM 952 O O . LEU A 1 120 ? -5.791 -2.396 10.402 1.00 96.12 120 LEU A O 1
ATOM 956 N N . ILE A 1 121 ? -5.296 -4.033 8.927 1.00 98.06 121 ILE A N 1
ATOM 957 C CA . ILE A 1 121 ? -3.847 -3.799 8.865 1.00 98.06 121 ILE A CA 1
ATOM 958 C C . ILE A 1 121 ? -3.513 -3.255 7.474 1.00 98.06 121 ILE A C 1
ATOM 960 O O . ILE A 1 121 ? -3.761 -3.927 6.475 1.00 98.06 121 ILE A O 1
ATOM 964 N N . LEU A 1 122 ? -2.931 -2.057 7.414 1.00 98.12 122 LEU A N 1
ATOM 965 C CA . LEU A 1 122 ? -2.332 -1.491 6.203 1.00 98.12 122 LEU A CA 1
ATOM 966 C C . LEU A 1 122 ? -0.821 -1.400 6.404 1.00 98.12 122 LEU A C 1
ATOM 968 O O . LEU A 1 122 ? -0.381 -0.885 7.430 1.00 98.12 122 LEU A O 1
ATOM 972 N N . ALA A 1 123 ? -0.029 -1.878 5.449 1.00 98.38 123 ALA A N 1
ATOM 973 C CA . ALA A 1 123 ? 1.427 -1.795 5.535 1.00 98.38 123 ALA A CA 1
ATOM 974 C C . ALA A 1 123 ? 2.104 -1.830 4.159 1.00 98.38 123 ALA A C 1
ATOM 976 O O . ALA A 1 123 ? 1.491 -2.323 3.208 1.00 98.38 123 ALA A O 1
ATOM 977 N N . SER A 1 124 ? 3.336 -1.313 4.085 1.00 98.25 124 SER A N 1
ATOM 978 C CA . SER A 1 124 ? 4.245 -1.456 2.935 1.00 98.25 124 SER A CA 1
ATOM 979 C C . SER A 1 124 ? 4.767 -2.891 2.803 1.00 98.25 124 SER A C 1
ATOM 981 O O . SER A 1 124 ? 4.590 -3.722 3.708 1.00 98.25 124 SER A O 1
ATOM 983 N N . ASP A 1 125 ? 5.386 -3.208 1.664 1.00 96.69 125 ASP A N 1
ATOM 984 C CA . ASP A 1 125 ? 5.945 -4.543 1.419 1.00 96.69 125 ASP A CA 1
ATOM 985 C C . ASP A 1 125 ? 7.079 -4.892 2.399 1.00 96.69 125 ASP A C 1
ATOM 987 O O . ASP A 1 125 ? 7.213 -6.052 2.789 1.00 96.69 125 ASP A O 1
ATOM 991 N N . GLY A 1 126 ? 7.757 -3.887 2.961 1.00 97.75 126 GLY A N 1
ATOM 992 C CA . GLY A 1 126 ? 8.717 -4.043 4.046 1.00 97.75 126 GLY A CA 1
ATOM 993 C C . GLY A 1 126 ? 8.192 -4.845 5.247 1.00 97.75 126 GLY A C 1
ATOM 994 O O . GLY A 1 126 ? 8.995 -5.457 5.958 1.00 97.75 126 GLY A O 1
ATOM 995 N N . LEU A 1 127 ? 6.869 -4.909 5.479 1.00 98.56 127 LEU A N 1
ATOM 996 C CA . LEU A 1 127 ? 6.246 -5.879 6.394 1.00 98.56 127 LEU A CA 1
ATOM 997 C C . LEU A 1 127 ? 5.929 -7.208 5.688 1.00 98.56 127 LEU A C 1
ATOM 999 O O . LEU A 1 127 ? 6.330 -8.276 6.165 1.00 98.56 127 LEU A O 1
ATOM 1003 N N . TRP A 1 128 ? 5.159 -7.143 4.601 1.00 98.12 128 TRP A N 1
ATOM 1004 C CA . TRP A 1 128 ? 4.520 -8.302 3.969 1.00 98.12 128 TRP A CA 1
ATOM 1005 C C . TRP A 1 128 ? 5.498 -9.273 3.300 1.00 98.12 128 TRP A C 1
ATOM 1007 O O . TRP A 1 128 ? 5.194 -10.459 3.185 1.00 98.12 128 TRP A O 1
ATOM 1017 N N . ASP A 1 129 ? 6.704 -8.821 2.969 1.00 96.19 129 ASP A N 1
ATOM 1018 C CA . ASP A 1 129 ? 7.791 -9.666 2.474 1.00 96.19 129 ASP A CA 1
ATOM 1019 C C . ASP A 1 129 ? 8.317 -10.647 3.528 1.00 96.19 129 ASP A C 1
ATOM 1021 O O . ASP A 1 129 ? 8.936 -11.662 3.191 1.00 96.19 129 ASP A O 1
ATOM 1025 N N . LYS A 1 130 ? 8.123 -10.341 4.818 1.00 97.81 130 LYS A N 1
ATOM 1026 C CA . LYS A 1 130 ? 8.664 -11.131 5.937 1.00 97.81 130 LYS A CA 1
ATOM 1027 C C . LYS A 1 130 ? 7.604 -11.712 6.855 1.00 97.81 130 LYS A C 1
ATOM 1029 O O . LYS A 1 130 ? 7.918 -12.649 7.593 1.00 97.81 130 LYS A O 1
ATOM 1034 N N . VAL A 1 131 ? 6.397 -11.156 6.870 1.00 98.38 131 VAL A N 1
ATOM 1035 C CA . VAL A 1 131 ? 5.328 -11.520 7.807 1.00 98.38 131 VAL A CA 1
ATOM 1036 C C . VAL A 1 131 ? 4.081 -11.903 7.024 1.00 98.38 131 VAL A C 1
ATOM 1038 O O . VAL A 1 131 ? 3.600 -11.142 6.191 1.00 98.38 131 VAL A O 1
ATOM 1041 N N . SER A 1 132 ? 3.547 -13.095 7.297 1.00 98.44 132 SER A N 1
ATOM 1042 C CA . SER A 1 132 ? 2.336 -13.572 6.619 1.00 98.44 132 SER A CA 1
ATOM 1043 C C . SER A 1 132 ? 1.072 -12.888 7.151 1.00 98.44 132 SER A C 1
ATOM 1045 O O . SER A 1 132 ? 1.032 -12.451 8.301 1.00 98.44 132 SER A O 1
ATOM 1047 N N . ASN A 1 133 ? 0.004 -12.869 6.346 1.00 98.44 133 ASN A N 1
ATOM 1048 C CA . ASN A 1 133 ? -1.279 -12.267 6.729 1.00 98.44 133 ASN A CA 1
ATOM 1049 C C . ASN A 1 133 ? -1.809 -12.809 8.066 1.00 98.44 133 ASN A C 1
ATOM 1051 O O . ASN A 1 133 ? -2.169 -12.031 8.945 1.00 98.44 133 ASN A O 1
ATOM 1055 N N . GLN A 1 134 ? -1.836 -14.137 8.230 1.00 98.38 134 GLN A N 1
ATOM 1056 C CA . GLN A 1 134 ? -2.372 -14.758 9.443 1.00 98.38 134 GLN A CA 1
ATOM 1057 C C . GLN A 1 134 ? -1.501 -14.456 10.664 1.00 98.38 134 GLN A C 1
ATOM 1059 O O . GLN A 1 134 ? -2.014 -14.129 11.726 1.00 98.38 134 GLN A O 1
ATOM 1064 N N . GLU A 1 135 ? -0.181 -14.486 10.501 1.00 98.19 135 GLU A N 1
ATOM 1065 C CA . GLU A 1 135 ? 0.741 -14.151 11.583 1.00 98.19 135 GLU A CA 1
ATOM 1066 C C . GLU A 1 135 ? 0.598 -12.691 12.030 1.00 98.19 135 GLU A C 1
ATOM 1068 O O . GLU A 1 135 ? 0.605 -12.404 13.228 1.00 98.19 135 GLU A O 1
ATOM 1073 N N . ALA A 1 136 ? 0.416 -11.764 11.085 1.00 98.38 136 ALA A N 1
ATOM 1074 C CA . ALA A 1 136 ? 0.166 -10.366 11.410 1.00 98.38 136 ALA A CA 1
ATOM 1075 C C . ALA A 1 136 ? -1.134 -10.196 12.216 1.00 98.38 136 ALA A C 1
ATOM 1077 O O . ALA A 1 136 ? -1.159 -9.453 13.199 1.00 98.38 136 ALA A O 1
ATOM 1078 N N . VAL A 1 137 ? -2.190 -10.928 11.840 1.00 97.62 137 VAL A N 1
ATOM 1079 C CA . VAL A 1 137 ? -3.465 -10.979 12.572 1.00 97.62 137 VAL A CA 1
ATOM 1080 C C . VAL A 1 137 ? -3.268 -11.530 13.982 1.00 97.62 137 VAL A C 1
ATOM 1082 O O . VAL A 1 137 ? -3.718 -10.901 14.938 1.00 97.62 137 VAL A O 1
ATOM 1085 N N . ASP A 1 138 ? -2.565 -12.650 14.135 1.00 97.25 138 ASP A N 1
ATOM 1086 C CA . ASP A 1 138 ? -2.347 -13.299 15.432 1.00 97.25 138 ASP A CA 1
ATOM 1087 C C . ASP A 1 138 ? -1.544 -12.406 16.393 1.00 97.25 138 ASP A C 1
ATOM 1089 O O . ASP A 1 138 ? -1.804 -12.379 17.598 1.00 97.25 138 ASP A O 1
ATOM 1093 N N . ILE A 1 139 ? -0.601 -11.623 15.862 1.00 96.44 139 ILE A N 1
ATOM 1094 C CA . ILE A 1 139 ? 0.179 -10.648 16.634 1.00 96.44 139 ILE A CA 1
ATOM 1095 C C . ILE A 1 139 ? -0.662 -9.427 17.009 1.00 96.44 139 ILE A C 1
ATOM 1097 O O . ILE A 1 139 ? -0.530 -8.932 18.129 1.00 96.44 139 ILE A O 1
ATOM 1101 N N . ALA A 1 140 ? -1.488 -8.917 16.093 1.00 95.94 140 ALA A N 1
ATOM 1102 C CA . ALA A 1 140 ? -2.239 -7.679 16.290 1.00 95.94 140 ALA A CA 1
ATOM 1103 C C . ALA A 1 140 ? -3.499 -7.870 17.145 1.00 95.94 140 ALA A C 1
ATOM 1105 O O . ALA A 1 140 ? -3.772 -7.048 18.022 1.00 95.94 140 ALA A O 1
ATOM 1106 N N . ARG A 1 141 ? -4.243 -8.964 16.936 1.00 94.38 141 ARG A N 1
ATOM 1107 C CA . ARG A 1 141 ? -5.560 -9.214 17.546 1.00 94.38 141 ARG A CA 1
ATOM 1108 C C . ARG A 1 141 ? -5.585 -9.029 19.069 1.00 94.38 141 ARG A C 1
ATOM 1110 O O . ARG A 1 141 ? -6.473 -8.314 19.529 1.00 94.38 141 ARG A O 1
ATOM 1117 N N . PRO A 1 142 ? -4.629 -9.548 19.870 1.00 92.31 142 PRO A N 1
ATOM 1118 C CA . PRO A 1 142 ? -4.644 -9.364 21.326 1.00 92.31 142 PRO A CA 1
ATOM 1119 C C . PRO A 1 142 ? -4.595 -7.898 21.781 1.00 92.31 142 PRO A C 1
ATOM 1121 O O . PRO A 1 142 ? -5.030 -7.584 22.885 1.00 92.31 142 PRO A O 1
ATOM 1124 N N . PHE A 1 143 ? -4.072 -6.997 20.945 1.00 90.94 143 PHE A N 1
ATOM 1125 C CA . PHE A 1 143 ? -3.950 -5.568 21.244 1.00 90.94 143 PHE A CA 1
ATOM 1126 C C . PHE A 1 143 ? -5.163 -4.752 20.788 1.00 90.94 143 PHE A C 1
ATOM 1128 O O . PHE A 1 143 ? -5.328 -3.624 21.251 1.00 90.94 143 PHE A O 1
ATOM 1135 N N . CYS A 1 144 ? -6.001 -5.319 19.913 1.00 84.44 144 CYS A N 1
ATOM 1136 C CA . CYS A 1 144 ? -7.217 -4.699 19.381 1.00 84.44 144 CYS A CA 1
ATOM 1137 C C . CYS A 1 144 ? -8.460 -4.936 20.253 1.00 84.44 144 CYS A C 1
ATOM 1139 O O . CYS A 1 144 ? -9.508 -4.361 19.982 1.00 84.44 144 CYS A O 1
ATOM 1141 N N . LEU A 1 145 ? -8.365 -5.777 21.289 1.00 74.44 145 LEU A N 1
ATOM 1142 C CA . LEU A 1 145 ? -9.489 -6.115 22.172 1.00 74.44 145 LEU A CA 1
ATOM 1143 C C . LEU A 1 145 ? -9.778 -5.046 23.251 1.00 74.44 145 LEU A C 1
ATOM 1145 O O . LEU A 1 145 ? -10.711 -5.218 24.034 1.00 74.44 145 LEU A O 1
ATOM 1149 N N . GLY A 1 146 ? -9.009 -3.951 23.304 1.00 66.50 146 GLY A N 1
ATOM 1150 C CA . GLY A 1 146 ? -9.197 -2.838 24.245 1.00 66.50 146 GLY A CA 1
ATOM 1151 C C . GLY A 1 146 ? -8.986 -1.461 23.601 1.00 66.50 146 GLY A C 1
ATOM 1152 O O . GLY A 1 146 ? -8.381 -1.356 22.538 1.00 66.50 146 GLY A O 1
ATOM 1153 N N . ASP A 1 147 ? -9.465 -0.399 24.258 1.00 61.75 147 ASP A N 1
ATOM 1154 C CA . ASP A 1 147 ? -9.524 0.979 23.718 1.00 61.75 147 ASP A CA 1
ATOM 1155 C C . ASP A 1 147 ? -8.249 1.827 23.938 1.00 61.75 147 ASP A C 1
ATOM 1157 O O . ASP A 1 147 ? -8.232 3.046 23.735 1.00 61.75 147 ASP A O 1
ATOM 1161 N N . GLU A 1 148 ? -7.141 1.222 24.364 1.00 73.50 148 GLU A N 1
ATOM 1162 C CA . GLU A 1 148 ? -5.933 1.976 24.697 1.00 73.50 148 GLU A CA 1
ATOM 1163 C C . GLU A 1 148 ? -5.050 2.230 23.468 1.00 73.50 148 GLU A C 1
ATOM 1165 O O . GLU A 1 148 ? -4.362 1.349 22.973 1.00 73.50 148 GLU A O 1
ATOM 1170 N N . LYS A 1 149 ? -4.946 3.483 23.004 1.00 71.50 149 LYS A N 1
ATOM 1171 C CA . LYS A 1 149 ? -4.060 3.852 21.871 1.00 71.50 149 LYS A CA 1
ATOM 1172 C C . LYS A 1 149 ? -2.614 3.346 22.007 1.00 71.50 149 LYS A C 1
ATOM 1174 O O . LYS A 1 149 ? -1.964 3.047 21.006 1.00 71.50 149 LYS A O 1
ATOM 1179 N N . ASN A 1 150 ? -2.108 3.246 23.237 1.00 77.75 150 ASN A N 1
ATOM 1180 C CA . ASN A 1 150 ? -0.767 2.733 23.509 1.00 77.75 150 ASN A CA 1
ATOM 1181 C C . ASN A 1 150 ? -0.623 1.243 23.150 1.00 77.75 150 ASN A C 1
ATOM 1183 O O . ASN A 1 150 ? 0.463 0.839 22.736 1.00 77.75 150 ASN A O 1
ATOM 1187 N N . THR A 1 151 ? -1.686 0.436 23.241 1.00 86.38 151 THR A N 1
ATOM 1188 C CA . THR A 1 151 ? -1.645 -0.992 22.884 1.00 86.38 151 THR A CA 1
ATOM 1189 C C . THR A 1 151 ? -1.547 -1.185 21.373 1.00 86.38 151 THR A C 1
ATOM 1191 O O . THR A 1 151 ? -0.741 -1.997 20.919 1.00 86.38 151 THR A O 1
ATOM 1194 N N . LEU A 1 152 ? -2.264 -0.380 20.581 1.00 91.50 152 LEU A N 1
ATOM 1195 C CA . LEU A 1 152 ? -2.199 -0.430 19.114 1.00 91.50 152 LEU A CA 1
ATOM 1196 C C . LEU A 1 152 ? -0.797 -0.091 18.592 1.00 91.50 152 LEU A C 1
ATOM 1198 O O . LEU A 1 152 ? -0.261 -0.784 17.729 1.00 91.50 152 LEU A O 1
ATOM 1202 N N . LEU A 1 153 ? -0.157 0.935 19.164 1.00 92.69 153 LEU A N 1
ATOM 1203 C CA . LEU A 1 153 ? 1.212 1.295 18.790 1.00 92.69 153 LEU A CA 1
ATOM 1204 C C . LEU A 1 153 ? 2.212 0.177 19.129 1.00 92.69 153 LEU A C 1
ATOM 1206 O O . LEU A 1 153 ? 3.168 -0.044 18.383 1.00 92.69 153 LEU A O 1
ATOM 1210 N N . LEU A 1 154 ? 2.007 -0.538 20.240 1.00 94.25 154 LEU A N 1
ATOM 1211 C CA . LEU A 1 154 ? 2.831 -1.695 20.596 1.00 94.25 154 LEU A CA 1
ATOM 1212 C C . LEU A 1 154 ? 2.662 -2.844 19.596 1.00 94.25 154 LEU A C 1
ATOM 1214 O O . LEU A 1 154 ? 3.664 -3.462 19.236 1.00 94.25 154 LEU A O 1
ATOM 1218 N N . ALA A 1 155 ? 1.445 -3.096 19.109 1.00 95.62 155 ALA A N 1
ATOM 1219 C CA . ALA A 1 155 ? 1.204 -4.081 18.056 1.00 95.62 155 ALA A CA 1
ATOM 1220 C C . ALA A 1 155 ? 1.954 -3.726 16.764 1.00 95.62 155 ALA A C 1
ATOM 1222 O O . ALA A 1 155 ? 2.708 -4.556 16.256 1.00 95.62 155 ALA A O 1
ATOM 1223 N N . CYS A 1 156 ? 1.851 -2.477 16.290 1.00 97.06 156 CYS A N 1
ATOM 1224 C CA . CYS A 1 156 ? 2.612 -2.018 15.121 1.00 97.06 156 CYS A CA 1
ATOM 1225 C C . CYS A 1 156 ? 4.124 -2.195 15.325 1.00 97.06 156 CYS A C 1
ATOM 1227 O O . CYS A 1 156 ? 4.803 -2.741 14.459 1.00 97.06 156 CYS A O 1
ATOM 1229 N N . LYS A 1 157 ? 4.661 -1.809 16.492 1.00 97.31 157 LYS A N 1
ATOM 1230 C CA . LYS A 1 157 ? 6.087 -1.999 16.813 1.00 97.31 157 LYS A CA 1
ATOM 1231 C C . LYS A 1 157 ? 6.496 -3.470 16.807 1.00 97.31 157 LYS A C 1
ATOM 1233 O O . LYS A 1 157 ? 7.584 -3.785 16.338 1.00 97.31 157 LYS A O 1
ATOM 1238 N N . LYS A 1 158 ? 5.650 -4.376 17.310 1.00 97.94 158 LYS A N 1
ATOM 1239 C CA . LYS A 1 158 ? 5.914 -5.822 17.260 1.00 97.94 158 LYS A CA 1
ATOM 1240 C C . LYS A 1 158 ? 5.983 -6.336 15.824 1.00 97.94 158 LYS A C 1
ATOM 1242 O O . LYS A 1 158 ? 6.904 -7.086 15.519 1.00 97.94 158 LYS A O 1
ATOM 1247 N N . LEU A 1 159 ? 5.061 -5.910 14.960 1.00 98.31 159 LEU A N 1
ATOM 1248 C CA . LEU A 1 159 ? 5.050 -6.277 13.540 1.00 98.31 159 LEU A CA 1
ATOM 1249 C C . LEU A 1 159 ? 6.309 -5.775 12.816 1.00 98.31 159 LEU A C 1
ATOM 1251 O O . LEU A 1 159 ? 6.991 -6.560 12.159 1.00 98.31 159 LEU A O 1
ATOM 1255 N N . VAL A 1 160 ? 6.671 -4.503 13.016 1.00 98.31 160 VAL A N 1
ATOM 1256 C CA . VAL A 1 160 ? 7.905 -3.913 12.465 1.00 98.31 160 VAL A CA 1
ATOM 1257 C C . VAL A 1 160 ? 9.137 -4.678 12.951 1.00 98.31 160 VAL A C 1
ATOM 1259 O O . VAL A 1 160 ? 9.936 -5.142 12.143 1.00 98.31 160 VAL A O 1
ATOM 1262 N N . ASN A 1 161 ? 9.272 -4.878 14.266 1.00 98.31 161 ASN A N 1
ATOM 1263 C CA . ASN A 1 161 ? 10.420 -5.578 14.844 1.00 98.31 161 ASN A CA 1
ATOM 1264 C C . ASN A 1 161 ? 10.528 -7.025 14.355 1.00 98.31 161 ASN A C 1
ATOM 1266 O O . ASN A 1 161 ? 11.639 -7.512 14.160 1.00 98.31 161 ASN A O 1
ATOM 1270 N N . LEU A 1 162 ? 9.400 -7.712 14.150 1.00 98.44 162 LEU A N 1
ATOM 1271 C CA . LEU A 1 162 ? 9.400 -9.063 13.599 1.00 98.44 162 LEU A CA 1
ATOM 1272 C C . LEU A 1 162 ? 9.975 -9.071 12.181 1.00 98.44 162 LEU A C 1
ATOM 1274 O O . LEU A 1 162 ? 10.866 -9.873 11.900 1.00 98.44 162 LEU A O 1
ATOM 1278 N N . SER A 1 163 ? 9.526 -8.161 11.316 1.00 98.31 163 SER A N 1
ATOM 1279 C CA . SER A 1 163 ? 10.054 -8.054 9.954 1.00 98.31 163 SER A CA 1
ATOM 1280 C C . SER A 1 163 ? 11.552 -7.711 9.939 1.00 98.31 163 SER A C 1
ATOM 1282 O O . SER A 1 163 ? 12.343 -8.393 9.281 1.00 98.31 163 SER A O 1
ATOM 1284 N N . VAL A 1 164 ? 11.982 -6.747 10.764 1.00 98.19 164 VAL A N 1
ATOM 1285 C CA . VAL A 1 164 ? 13.406 -6.403 10.940 1.00 98.19 164 VAL A CA 1
ATOM 1286 C C . VAL A 1 164 ? 14.213 -7.610 11.427 1.00 98.19 164 VAL A C 1
ATOM 1288 O O . VAL A 1 164 ? 15.276 -7.906 10.887 1.00 98.19 164 VAL A O 1
ATOM 1291 N N . SER A 1 165 ? 13.698 -8.368 12.402 1.00 98.31 165 SER A N 1
ATOM 1292 C CA . SER A 1 165 ? 14.371 -9.565 12.933 1.00 98.31 165 SER A CA 1
ATOM 1293 C C . SER A 1 165 ? 14.544 -10.675 11.890 1.00 98.31 165 SER A C 1
ATOM 1295 O O . SER A 1 165 ? 15.445 -11.502 12.008 1.00 98.31 165 SER A O 1
ATOM 1297 N N . ARG A 1 166 ? 13.709 -10.666 10.844 1.00 98.19 166 ARG A N 1
ATOM 1298 C CA . ARG A 1 166 ? 13.768 -11.570 9.686 1.00 98.19 166 ARG A CA 1
ATOM 1299 C C . ARG A 1 166 ? 14.598 -11.006 8.531 1.00 98.19 166 ARG A C 1
ATOM 1301 O O . ARG A 1 166 ? 14.569 -11.550 7.428 1.00 98.19 166 ARG A O 1
ATOM 1308 N N . GLY A 1 167 ? 15.347 -9.934 8.782 1.00 97.44 167 GLY A N 1
ATOM 1309 C CA . GLY A 1 167 ? 16.280 -9.349 7.829 1.00 97.44 167 GLY A CA 1
ATOM 1310 C C . GLY A 1 167 ? 15.622 -8.466 6.775 1.00 97.44 167 GLY A C 1
ATOM 1311 O O . GLY A 1 167 ? 16.165 -8.361 5.677 1.00 97.44 167 GLY A O 1
ATOM 1312 N N . SER A 1 168 ? 14.460 -7.863 7.056 1.00 96.56 168 SER A N 1
ATOM 1313 C CA . SER A 1 168 ? 13.993 -6.751 6.221 1.00 96.56 168 SER A CA 1
ATOM 1314 C C . SER A 1 168 ? 14.983 -5.591 6.306 1.00 96.56 168 SER A C 1
ATOM 1316 O O . SER A 1 168 ? 15.406 -5.200 7.396 1.00 96.56 168 SER A O 1
ATOM 1318 N N . SER A 1 169 ? 15.372 -5.080 5.144 1.00 94.31 169 SER A N 1
ATOM 1319 C CA . SER A 1 169 ? 16.219 -3.896 4.985 1.00 94.31 169 SER A CA 1
ATOM 1320 C C . SER A 1 169 ? 15.461 -2.728 4.358 1.00 94.31 169 SER A C 1
ATOM 1322 O O . SER A 1 169 ? 16.096 -1.741 3.991 1.00 94.31 169 SER A O 1
ATOM 1324 N N . ASP A 1 170 ? 14.149 -2.879 4.173 1.00 96.00 170 ASP A N 1
ATOM 1325 C CA . ASP A 1 170 ? 13.292 -1.865 3.572 1.00 96.00 170 ASP A CA 1
ATOM 1326 C C . ASP A 1 170 ? 12.777 -0.865 4.612 1.00 96.00 170 ASP A C 1
ATOM 1328 O O . ASP A 1 170 ? 12.887 -1.088 5.825 1.00 96.00 170 ASP A O 1
ATOM 1332 N N . ASP A 1 171 ? 12.195 0.233 4.142 1.00 97.56 171 ASP A N 1
ATOM 1333 C CA . ASP A 1 171 ? 11.317 1.041 4.974 1.00 97.56 171 ASP A CA 1
ATOM 1334 C C . ASP A 1 171 ? 10.072 0.215 5.356 1.00 97.56 171 ASP A C 1
ATOM 1336 O O . ASP A 1 171 ? 9.571 -0.601 4.589 1.00 97.56 171 ASP A O 1
ATOM 1340 N N . ILE A 1 172 ? 9.591 0.366 6.594 1.00 98.12 172 ILE A N 1
ATOM 1341 C CA . ILE A 1 172 ? 8.454 -0.416 7.093 1.00 98.12 172 ILE A CA 1
ATOM 1342 C C . ILE A 1 172 ? 7.454 0.524 7.747 1.00 98.12 172 ILE A C 1
ATOM 1344 O O . ILE A 1 172 ? 7.698 1.066 8.830 1.00 98.12 172 ILE A O 1
ATOM 1348 N N . SER A 1 173 ? 6.288 0.648 7.124 1.00 98.00 173 SER A N 1
ATOM 1349 C CA . SER A 1 173 ? 5.149 1.393 7.647 1.00 98.00 173 SER A CA 1
ATOM 1350 C C . SER A 1 173 ? 4.006 0.441 7.942 1.00 98.00 173 SER A C 1
ATOM 1352 O O . SER A 1 173 ? 3.633 -0.359 7.095 1.00 98.00 173 SER A O 1
ATOM 1354 N N . VAL A 1 174 ? 3.427 0.534 9.143 1.00 98.25 174 VAL A N 1
ATOM 1355 C CA . VAL A 1 174 ? 2.293 -0.299 9.567 1.00 98.25 174 VAL A CA 1
ATOM 1356 C C . VAL A 1 174 ? 1.252 0.565 10.263 1.00 98.25 174 VAL A C 1
ATOM 1358 O O . VAL A 1 174 ? 1.556 1.276 11.223 1.00 98.25 174 VAL A O 1
ATOM 1361 N N . MET A 1 175 ? 0.006 0.457 9.818 1.00 97.38 175 MET A N 1
ATOM 1362 C CA . MET A 1 175 ? -1.158 1.085 10.420 1.00 97.38 175 MET A CA 1
ATOM 1363 C C . MET A 1 175 ? -2.164 0.015 10.837 1.00 97.38 175 MET A C 1
ATOM 1365 O O . MET A 1 175 ? -2.548 -0.838 10.039 1.00 97.38 175 MET A O 1
ATOM 1369 N N . LEU A 1 176 ? -2.594 0.086 12.094 1.00 96.00 176 LEU A N 1
ATOM 1370 C CA . LEU A 1 176 ? -3.594 -0.797 12.679 1.00 96.00 176 LEU A CA 1
ATOM 1371 C C . LEU A 1 176 ? -4.841 0.020 13.015 1.00 96.00 176 LEU A C 1
ATOM 1373 O O . LEU A 1 176 ? -4.762 0.998 13.761 1.00 96.00 176 LEU A O 1
ATOM 1377 N N . ILE A 1 177 ? -5.976 -0.365 12.438 1.00 94.56 177 ILE A N 1
ATOM 1378 C CA . ILE A 1 177 ? -7.211 0.423 12.457 1.00 94.56 177 ILE A CA 1
ATOM 1379 C C . ILE A 1 177 ? -8.332 -0.438 13.050 1.00 94.56 177 ILE A C 1
ATOM 1381 O O . ILE A 1 177 ? -8.822 -1.335 12.364 1.00 94.56 177 ILE A O 1
ATOM 1385 N N . PRO A 1 178 ? -8.770 -0.190 14.296 1.00 93.19 178 PRO A N 1
ATOM 1386 C CA . PRO A 1 178 ? -9.959 -0.832 14.849 1.00 93.19 178 PRO A CA 1
ATOM 1387 C C . PRO A 1 178 ? -11.204 -0.440 14.049 1.00 93.19 178 PRO A C 1
ATOM 1389 O O . PRO A 1 178 ? -11.445 0.749 13.815 1.00 93.19 178 PRO A O 1
ATOM 1392 N N . LEU A 1 179 ? -12.000 -1.426 13.633 1.00 93.06 179 LEU A N 1
ATOM 1393 C CA . LEU A 1 179 ? -13.130 -1.185 12.730 1.00 93.06 179 LEU A CA 1
ATOM 1394 C C . LEU A 1 179 ? -14.466 -0.975 13.451 1.00 93.06 179 LEU A C 1
ATOM 1396 O O . LEU A 1 179 ? -15.380 -0.387 12.878 1.00 93.06 179 LEU A O 1
ATOM 1400 N N . ARG A 1 180 ? -14.559 -1.354 14.732 1.00 89.69 180 ARG A N 1
ATOM 1401 C CA . ARG A 1 180 ? -15.792 -1.270 15.536 1.00 89.69 180 ARG A CA 1
ATOM 1402 C C . ARG A 1 180 ? -16.425 0.127 15.579 1.00 89.69 180 ARG A C 1
ATOM 1404 O O . ARG A 1 180 ? -17.639 0.240 15.682 1.00 89.69 180 ARG A O 1
ATOM 1411 N N . GLN A 1 181 ? -15.622 1.188 15.486 1.00 87.12 181 GLN A N 1
ATOM 1412 C CA . GLN A 1 181 ? -16.112 2.574 15.478 1.00 87.12 181 GLN A CA 1
ATOM 1413 C C . GLN A 1 181 ? -16.828 2.984 14.175 1.00 87.12 181 GLN A C 1
ATOM 1415 O O . GLN A 1 181 ? -17.463 4.036 14.144 1.00 87.12 181 GLN A O 1
ATOM 1420 N N . PHE A 1 182 ? -16.711 2.183 13.110 1.00 90.38 182 PHE A N 1
ATOM 1421 C CA . PHE A 1 182 ? -17.289 2.451 11.787 1.00 90.38 182 PHE A CA 1
ATOM 1422 C C . PHE A 1 182 ? -18.561 1.638 11.496 1.00 90.38 182 PHE A C 1
ATOM 1424 O O . PHE A 1 182 ? -19.121 1.760 10.408 1.00 90.38 182 PHE A O 1
ATOM 1431 N N . ILE A 1 183 ? -19.015 0.825 12.456 1.00 86.06 183 ILE A N 1
ATOM 1432 C CA . ILE A 1 183 ? -20.276 0.067 12.397 1.00 86.06 183 ILE A CA 1
ATOM 1433 C C . ILE A 1 183 ? -21.429 0.964 12.862 1.00 86.06 183 ILE A C 1
ATOM 1435 O O . ILE A 1 183 ? -21.258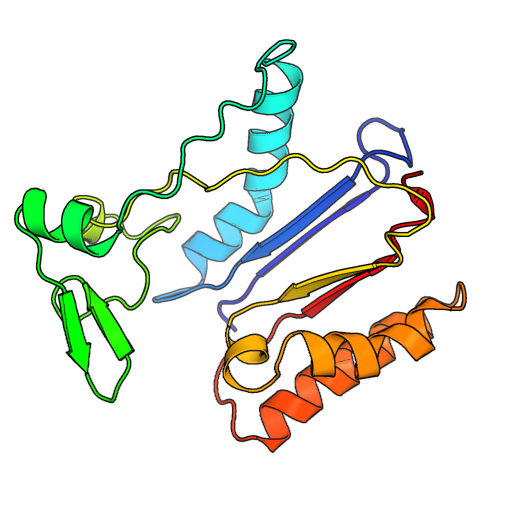 1.787 13.790 1.00 86.06 183 ILE A O 1
#

Secondary structure (DSSP, 8-state):
---EEEEEEEETTEEEEEEEEEE---SSSHHHHHHHHHHHHHHHHHHHHTTT----------HHHHHHHTT--EEEETTEEEETTTBS-SB-S--GGGTTT-B-PPP-------TT--EEEEE-HHHHTTS-HHHHHHHHHHHHSS--HHHHHHHHHHHHHHHHHTT--S---EEEEE-GGG-